Protein AF-A0A348XE68-F1 (afdb_monomer_lite)

Sequence (195 aa):
MTEADSLRGWILALLQEFDQLRRKFPIIKTMRPPNLAISAHLTRDWGSWDEDKRLLTLSRRLFKAANWDDVVAVFHHELAHQIVSEHFGIRNARPHGEAFSRACHLIEIEPETTFTPRGKSAVPKRIEKLLALGQSANSHEAELALEKAHELALRQNLTYTQGSPRSAAYGFRLVGPARQRLPRYFHAVGNIVSD

Radius of gyration: 21.52 Å; chains: 1; bounding box: 52×52×52 Å

Secondary structure (DSSP, 8-state):
--HHHHHHHHHHHHHHHHHHHHHH-GGGTTPPPPEEEEESS--S-SEEEETTTTEEEEEHHHHHHB-HHHHHHHHHHHHHHHHHHHTS--TTPPTTSHHHHHHHHHTT----S-----B--SHHHHHHHHHHHTTSS-HHHHHHHHHHHHHHHHHHHHHHHTS------------S---SS--HHHHHHHHHS--

pLDDT: mean 80.26, std 15.81, range [31.72, 97.19]

Foldseek 3Di:
DDPVVVQVVVVVVLVVLVVVLLVVFVLCVPPDDAAEEEDCPPDPDQWAADLVNSYIYGYPVCVVWADVVLNVLVSLLRVLVVCLCPVVVDPPDDRLDPSSCVSCVSSVHHSDPDRDGPTDDCLVVLLVVLCVQLPDPDPVSNVVSPVVSVVSVVVVVVVVCVVDHPPVPDDDDDDDDDDPDDPPVVVVVVVVVVD

Structure (mmCIF, N/CA/C/O backbone):
data_AF-A0A348XE68-F1
#
_entry.id   AF-A0A348XE68-F1
#
loop_
_atom_site.group_PDB
_atom_site.id
_atom_site.type_symbol
_atom_site.label_atom_id
_atom_site.label_alt_id
_atom_site.label_comp_id
_atom_site.label_asym_id
_atom_site.label_entity_id
_atom_site.label_seq_id
_atom_site.pdbx_PDB_ins_code
_atom_site.Cartn_x
_atom_site.C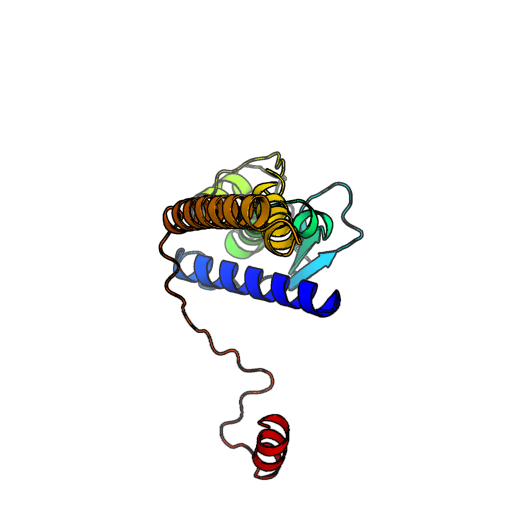artn_y
_atom_site.Cartn_z
_atom_site.occupancy
_atom_site.B_iso_or_equiv
_atom_site.auth_seq_id
_atom_site.auth_comp_id
_atom_site.auth_asym_id
_atom_site.auth_atom_id
_atom_site.pdbx_PDB_model_num
ATOM 1 N N . MET A 1 1 ? 10.440 -15.176 -15.484 1.00 54.72 1 MET A N 1
ATOM 2 C CA . MET A 1 1 ? 9.613 -14.849 -14.303 1.00 54.72 1 MET A CA 1
ATOM 3 C C . MET A 1 1 ? 8.169 -14.751 -14.760 1.00 54.72 1 MET A C 1
ATOM 5 O O . MET A 1 1 ? 7.898 -13.978 -15.672 1.00 54.72 1 MET A O 1
ATOM 9 N N . THR A 1 2 ? 7.277 -15.585 -14.229 1.00 76.06 2 THR A N 1
ATOM 10 C CA . THR A 1 2 ? 5.861 -15.593 -14.632 1.00 76.06 2 THR A CA 1
ATOM 11 C C . THR A 1 2 ? 5.101 -14.424 -13.989 1.00 76.06 2 THR A C 1
ATOM 13 O O . THR A 1 2 ? 5.585 -13.785 -13.048 1.00 76.06 2 THR A O 1
ATOM 16 N N . GLU A 1 3 ? 3.900 -14.105 -14.483 1.00 74.75 3 GLU A N 1
ATOM 17 C CA . GLU A 1 3 ? 3.063 -13.069 -13.856 1.00 74.75 3 GLU A CA 1
ATOM 18 C C . GLU A 1 3 ? 2.682 -13.451 -12.414 1.00 74.75 3 GLU A C 1
ATOM 20 O O . GLU A 1 3 ? 2.677 -12.596 -11.528 1.00 74.75 3 GLU A O 1
ATOM 25 N N . ALA A 1 4 ? 2.458 -14.743 -12.159 1.00 72.62 4 ALA A N 1
ATOM 26 C CA . ALA A 1 4 ? 2.200 -15.269 -10.823 1.00 72.62 4 ALA A CA 1
ATOM 27 C C . ALA A 1 4 ? 3.384 -15.038 -9.865 1.00 72.62 4 ALA A C 1
ATOM 29 O O . ALA A 1 4 ? 3.173 -14.641 -8.717 1.00 72.62 4 ALA A O 1
ATOM 30 N N . ASP A 1 5 ? 4.622 -15.200 -10.345 1.00 72.81 5 ASP A N 1
ATOM 31 C CA . ASP A 1 5 ? 5.827 -14.942 -9.543 1.00 72.81 5 ASP A CA 1
ATOM 32 C C . ASP A 1 5 ? 5.938 -13.463 -9.160 1.00 72.81 5 ASP A C 1
ATOM 34 O O . ASP A 1 5 ? 6.236 -13.135 -8.011 1.00 72.81 5 ASP A O 1
ATOM 38 N N . SER A 1 6 ? 5.630 -12.565 -10.102 1.00 81.75 6 SER A N 1
ATOM 39 C CA . SER A 1 6 ? 5.630 -11.116 -9.858 1.00 81.75 6 SER A CA 1
ATOM 40 C C . SER A 1 6 ? 4.601 -10.719 -8.795 1.00 81.75 6 SER A C 1
ATOM 42 O O . SER A 1 6 ? 4.930 -9.994 -7.858 1.00 81.75 6 SER A O 1
ATOM 44 N N . LEU A 1 7 ? 3.369 -11.236 -8.899 1.00 80.75 7 LEU A N 1
ATOM 45 C CA . LEU A 1 7 ? 2.303 -10.973 -7.925 1.00 80.75 7 LEU A CA 1
ATOM 46 C C . LEU A 1 7 ? 2.689 -11.459 -6.526 1.00 80.75 7 LEU A C 1
ATOM 48 O O . LEU A 1 7 ? 2.516 -10.736 -5.543 1.00 80.75 7 LEU A O 1
ATOM 52 N N . ARG A 1 8 ? 3.252 -12.668 -6.436 1.00 81.38 8 ARG A N 1
ATOM 53 C CA . ARG A 1 8 ? 3.727 -13.230 -5.171 1.00 81.38 8 ARG A CA 1
ATOM 54 C C . ARG A 1 8 ? 4.853 -12.390 -4.575 1.00 81.38 8 ARG A C 1
ATOM 56 O O . ARG A 1 8 ? 4.822 -12.116 -3.378 1.00 81.38 8 ARG A O 1
ATOM 63 N N . GLY A 1 9 ? 5.810 -11.958 -5.395 1.00 82.69 9 GLY A N 1
ATOM 64 C CA . GLY A 1 9 ? 6.899 -11.078 -4.975 1.00 82.69 9 GLY A CA 1
ATOM 65 C C . GLY A 1 9 ? 6.391 -9.759 -4.393 1.00 82.69 9 GLY A C 1
ATOM 66 O O . GLY A 1 9 ? 6.816 -9.364 -3.310 1.00 82.69 9 GLY A O 1
ATOM 67 N N . TRP A 1 10 ? 5.422 -9.118 -5.050 1.00 92.50 10 TRP A N 1
ATOM 68 C CA . TRP A 1 10 ? 4.815 -7.881 -4.555 1.00 92.50 10 TRP A CA 1
ATOM 69 C C . TRP A 1 10 ? 4.073 -8.069 -3.233 1.00 92.50 10 TRP A C 1
ATOM 71 O O . TRP A 1 10 ? 4.264 -7.274 -2.319 1.00 92.50 10 TRP A O 1
ATOM 81 N N . ILE A 1 11 ? 3.284 -9.138 -3.091 1.00 90.12 11 ILE A N 1
ATOM 82 C CA . ILE A 1 11 ? 2.603 -9.443 -1.822 1.00 90.12 11 ILE A CA 1
ATOM 83 C C . ILE A 1 11 ? 3.620 -9.647 -0.695 1.00 90.12 11 ILE A C 1
ATOM 85 O O . ILE A 1 11 ? 3.436 -9.125 0.403 1.00 90.12 11 ILE A O 1
ATOM 89 N N . LEU A 1 12 ? 4.704 -10.384 -0.950 1.00 86.56 12 LEU A N 1
ATOM 90 C CA . LEU A 1 12 ? 5.753 -10.602 0.048 1.00 86.56 12 LEU A CA 1
ATOM 91 C C . LEU A 1 12 ? 6.443 -9.296 0.447 1.00 86.56 12 LEU A C 1
ATOM 93 O O . LEU A 1 12 ? 6.681 -9.085 1.634 1.00 86.56 12 LEU A O 1
ATOM 97 N N . ALA A 1 13 ? 6.714 -8.418 -0.518 1.00 89.25 13 ALA A N 1
ATOM 98 C CA . ALA A 1 13 ? 7.295 -7.112 -0.251 1.00 89.25 13 ALA A CA 1
ATOM 99 C C . ALA A 1 13 ? 6.361 -6.247 0.615 1.00 89.25 13 ALA A C 1
ATOM 101 O O . ALA A 1 13 ? 6.810 -5.719 1.624 1.00 89.25 13 ALA A O 1
ATOM 102 N N . LEU A 1 14 ? 5.057 -6.189 0.322 1.00 93.06 14 LEU A N 1
ATOM 103 C CA . LEU A 1 14 ? 4.082 -5.465 1.157 1.00 93.06 14 LEU A CA 1
ATOM 104 C C . LEU A 1 14 ? 3.998 -6.013 2.587 1.00 93.06 14 LEU A C 1
ATOM 106 O O . LEU A 1 14 ? 3.921 -5.247 3.544 1.00 93.06 14 LEU A O 1
ATOM 110 N N . LEU A 1 15 ? 4.034 -7.339 2.754 1.00 91.25 15 LEU A N 1
ATOM 111 C CA . LEU A 1 15 ? 4.072 -7.948 4.087 1.00 91.25 15 LEU A CA 1
ATOM 112 C C . LEU A 1 15 ? 5.347 -7.565 4.846 1.00 91.25 15 LEU A C 1
ATOM 114 O O . LEU A 1 15 ? 5.294 -7.324 6.049 1.00 91.25 15 LEU A O 1
ATOM 118 N N . GLN A 1 16 ? 6.480 -7.474 4.148 1.00 88.19 16 GLN A N 1
ATOM 119 C CA . GLN A 1 16 ? 7.722 -6.999 4.743 1.00 88.19 16 GLN A CA 1
ATOM 120 C C . GLN A 1 16 ? 7.619 -5.525 5.161 1.00 88.19 16 GLN A C 1
ATOM 122 O O . GLN A 1 16 ? 8.089 -5.190 6.247 1.00 88.19 16 GLN A O 1
ATOM 127 N N . GLU A 1 17 ? 7.002 -4.663 4.346 1.00 92.19 17 GLU A N 1
ATOM 128 C CA . GLU A 1 17 ? 6.742 -3.258 4.704 1.00 92.19 17 GLU A CA 1
ATOM 129 C C . GLU A 1 17 ? 5.829 -3.157 5.937 1.00 92.19 17 GLU A C 1
ATOM 131 O O . GLU A 1 17 ? 6.126 -2.425 6.881 1.00 92.19 17 GLU A O 1
ATOM 136 N N . PHE A 1 18 ? 4.778 -3.977 6.011 1.00 93.19 18 PHE A N 1
ATOM 137 C CA . PHE A 1 18 ? 3.910 -4.051 7.188 1.00 93.19 18 PHE A CA 1
ATOM 138 C C . PHE A 1 18 ? 4.667 -4.457 8.462 1.00 93.19 18 PHE A C 1
ATOM 140 O O . PHE A 1 18 ? 4.503 -3.845 9.519 1.00 93.19 18 PHE A O 1
ATOM 147 N N . ASP A 1 19 ? 5.533 -5.468 8.379 1.00 90.81 19 ASP A N 1
ATOM 148 C CA . ASP A 1 19 ? 6.350 -5.894 9.519 1.00 90.81 19 ASP A CA 1
ATOM 149 C C . ASP A 1 19 ? 7.413 -4.855 9.910 1.00 90.81 19 ASP A C 1
ATOM 151 O O . ASP A 1 19 ? 7.830 -4.795 11.071 1.00 90.81 19 ASP A O 1
ATOM 155 N N . GLN A 1 20 ? 7.879 -4.023 8.975 1.00 89.50 20 GLN A N 1
ATOM 156 C CA . GLN A 1 20 ? 8.722 -2.869 9.296 1.00 89.50 20 GLN A CA 1
ATOM 157 C C . GLN A 1 20 ? 7.926 -1.796 10.044 1.00 89.50 20 GLN A C 1
ATOM 159 O O . GLN A 1 20 ? 8.358 -1.377 11.119 1.00 89.50 20 GLN A O 1
ATOM 164 N N . LEU A 1 21 ? 6.736 -1.433 9.555 1.00 90.31 21 LEU A N 1
ATOM 165 C CA . LEU A 1 21 ? 5.835 -0.502 10.237 1.00 90.31 21 LEU A CA 1
ATOM 166 C C . LEU A 1 21 ? 5.504 -0.959 11.660 1.00 90.31 21 LEU A C 1
ATOM 168 O O . LEU A 1 21 ? 5.635 -0.180 12.598 1.00 90.31 21 LEU A O 1
ATOM 172 N N . ARG A 1 22 ? 5.151 -2.234 11.857 1.00 91.94 22 ARG A N 1
ATOM 173 C CA . ARG A 1 22 ? 4.850 -2.789 13.190 1.00 91.94 22 ARG A CA 1
ATOM 174 C C . ARG A 1 22 ? 6.022 -2.740 14.161 1.00 91.94 22 ARG A C 1
ATOM 176 O O . ARG A 1 22 ? 5.810 -2.639 15.368 1.00 91.94 22 ARG A O 1
ATOM 183 N N . ARG A 1 23 ? 7.251 -2.860 13.655 1.00 89.69 23 ARG A N 1
ATOM 184 C CA . ARG A 1 23 ? 8.467 -2.718 14.468 1.00 89.69 23 ARG A CA 1
ATOM 185 C C . ARG A 1 23 ? 8.744 -1.259 14.806 1.00 89.69 23 ARG A C 1
ATOM 187 O O . ARG A 1 23 ? 9.144 -0.987 15.933 1.00 89.69 23 ARG A O 1
ATOM 194 N N . LYS A 1 24 ? 8.512 -0.351 13.855 1.00 90.75 24 LYS A N 1
ATOM 195 C CA . LYS A 1 24 ? 8.703 1.092 14.032 1.00 90.75 24 LYS A CA 1
ATOM 196 C C . LYS A 1 24 ? 7.664 1.702 14.976 1.00 90.75 24 LYS A C 1
ATOM 198 O O . LYS A 1 24 ? 8.021 2.527 15.808 1.00 90.75 24 LYS A O 1
ATOM 203 N N . PHE A 1 25 ? 6.407 1.270 14.883 1.00 90.88 25 PHE A N 1
ATOM 204 C CA . PHE A 1 25 ? 5.272 1.871 15.580 1.00 90.88 25 PHE A CA 1
ATOM 205 C C . PHE A 1 25 ? 4.632 0.886 16.571 1.00 90.88 25 PHE A C 1
ATOM 207 O O . PHE A 1 25 ? 3.797 0.061 16.185 1.00 90.88 25 PHE A O 1
ATOM 214 N N . PRO A 1 26 ? 4.965 0.977 17.876 1.00 86.06 26 PRO A N 1
ATOM 215 C CA . PRO A 1 26 ? 4.448 0.067 18.900 1.00 86.06 26 PRO A CA 1
ATOM 216 C C . PRO A 1 26 ? 2.919 0.023 18.993 1.00 86.06 26 PRO A C 1
ATOM 218 O O . PRO A 1 26 ? 2.362 -1.004 19.377 1.00 86.06 26 PRO A O 1
ATOM 221 N N . ILE A 1 27 ? 2.239 1.109 18.616 1.00 83.56 27 ILE A N 1
ATOM 222 C CA . ILE A 1 27 ? 0.780 1.236 18.699 1.00 83.56 27 ILE A CA 1
ATOM 223 C C . ILE A 1 27 ? 0.028 0.253 17.788 1.00 83.56 27 ILE A C 1
ATOM 225 O O . ILE A 1 27 ? -1.044 -0.222 18.151 1.00 83.56 27 ILE A O 1
ATOM 229 N N . ILE A 1 28 ? 0.630 -0.141 16.661 1.00 88.12 28 ILE A N 1
ATOM 230 C CA . ILE A 1 28 ? 0.085 -1.156 15.743 1.00 88.12 28 ILE A CA 1
ATOM 231 C C . ILE A 1 28 ? 0.774 -2.521 15.889 1.00 88.12 28 ILE A C 1
ATOM 233 O O . ILE A 1 28 ? 0.535 -3.433 15.099 1.00 88.12 28 ILE A O 1
ATOM 237 N N . LYS A 1 29 ? 1.617 -2.716 16.911 1.00 88.31 29 LYS A N 1
ATOM 238 C CA . LYS A 1 29 ? 2.400 -3.951 17.100 1.00 88.31 29 LYS A CA 1
ATOM 239 C C . LYS A 1 29 ? 1.525 -5.205 17.200 1.00 88.31 29 LYS A C 1
ATOM 241 O O . LYS A 1 29 ? 1.906 -6.263 16.690 1.00 88.31 29 LYS A O 1
ATOM 246 N N . THR A 1 30 ? 0.367 -5.092 17.848 1.00 86.75 30 THR A N 1
ATOM 247 C CA . THR A 1 30 ? -0.606 -6.181 18.037 1.00 86.75 30 THR A CA 1
ATOM 248 C C . THR A 1 30 ? -1.583 -6.325 16.871 1.00 86.75 30 THR A C 1
ATOM 250 O O . THR A 1 30 ? -2.303 -7.322 16.808 1.00 86.75 30 THR A O 1
ATOM 253 N N . MET A 1 31 ? -1.595 -5.372 15.933 1.00 90.81 31 MET A N 1
ATOM 254 C CA . MET A 1 31 ? -2.455 -5.426 14.758 1.00 90.81 31 MET A CA 1
ATOM 255 C C . MET A 1 31 ? -2.034 -6.593 13.865 1.00 90.81 31 MET A C 1
ATOM 257 O O . MET A 1 31 ? -0.847 -6.829 13.613 1.00 90.81 31 MET A O 1
ATOM 261 N N . ARG A 1 32 ? -3.022 -7.355 13.397 1.00 90.75 32 ARG A N 1
ATOM 262 C CA . ARG A 1 32 ? -2.784 -8.474 12.485 1.00 90.75 32 ARG A CA 1
ATOM 263 C C . ARG A 1 32 ? -2.535 -7.933 11.076 1.00 90.75 32 ARG A C 1
ATOM 265 O O . ARG A 1 32 ? -3.145 -6.930 10.710 1.00 90.75 32 ARG A O 1
ATOM 272 N N . PRO A 1 33 ? -1.717 -8.609 10.253 1.00 90.38 33 PRO A N 1
ATOM 273 C CA . PRO A 1 33 ? -1.612 -8.244 8.848 1.00 90.38 33 PRO A CA 1
ATOM 274 C C . PRO A 1 33 ? -2.992 -8.294 8.170 1.00 90.38 33 PRO A C 1
ATOM 276 O O . PRO A 1 33 ? -3.830 -9.138 8.539 1.00 90.38 33 PRO A O 1
ATOM 279 N N . PRO A 1 34 ? -3.256 -7.391 7.213 1.00 92.00 34 PRO A N 1
ATOM 280 C CA . PRO A 1 34 ? -4.437 -7.486 6.370 1.00 92.00 34 PRO A CA 1
ATOM 281 C C . PRO A 1 34 ? -4.327 -8.698 5.438 1.00 92.00 34 PRO A C 1
ATOM 283 O O . PRO A 1 34 ? -3.227 -9.149 5.101 1.00 92.00 34 PRO A O 1
ATOM 286 N N . ASN A 1 35 ? -5.468 -9.209 4.975 1.00 94.50 35 ASN A N 1
ATOM 287 C CA . ASN A 1 35 ? -5.470 -10.056 3.788 1.00 94.50 35 ASN A CA 1
ATOM 288 C C . ASN A 1 35 ? -5.105 -9.171 2.594 1.00 94.50 35 ASN A C 1
ATOM 290 O O . ASN A 1 35 ? -5.661 -8.086 2.452 1.00 94.50 35 ASN A O 1
ATOM 294 N N . LEU A 1 36 ? -4.173 -9.612 1.750 1.00 94.56 36 LEU A N 1
ATOM 295 C CA . LEU A 1 36 ? -3.688 -8.821 0.620 1.00 94.56 36 LEU A CA 1
ATOM 296 C C . LEU A 1 36 ? -4.157 -9.409 -0.703 1.00 94.56 36 LEU A C 1
ATOM 298 O O . LEU A 1 36 ? -4.004 -10.606 -0.947 1.00 94.56 36 LEU A O 1
ATOM 302 N N . ALA A 1 37 ? -4.652 -8.542 -1.580 1.00 93.94 37 ALA A N 1
ATOM 303 C CA . ALA A 1 37 ? -4.932 -8.872 -2.967 1.00 93.94 37 ALA A CA 1
ATOM 304 C C . ALA A 1 37 ? -4.344 -7.823 -3.910 1.00 93.94 37 ALA A C 1
ATOM 306 O O . ALA A 1 37 ? -4.306 -6.629 -3.618 1.00 93.94 37 ALA A O 1
ATOM 307 N N . ILE A 1 38 ? -3.919 -8.280 -5.084 1.00 94.38 38 ILE A N 1
ATOM 308 C CA . ILE A 1 38 ? -3.544 -7.406 -6.193 1.00 94.38 38 ILE A CA 1
ATOM 309 C C . ILE A 1 38 ? -4.535 -7.672 -7.317 1.00 94.38 38 ILE A C 1
ATOM 311 O O . ILE A 1 38 ? -4.573 -8.772 -7.867 1.00 94.38 38 ILE A O 1
ATOM 315 N N . SER A 1 39 ? -5.360 -6.679 -7.642 1.00 91.88 39 SER A N 1
ATOM 316 C CA . SER A 1 39 ? -6.493 -6.857 -8.552 1.00 91.88 39 SER A CA 1
ATOM 317 C C . SER A 1 39 ? -6.283 -6.148 -9.883 1.00 91.88 39 SER A C 1
ATOM 319 O O . SER A 1 39 ? -5.891 -4.983 -9.945 1.00 91.88 39 SER A O 1
ATOM 321 N N . ALA A 1 40 ? -6.596 -6.846 -10.973 1.00 90.38 40 ALA A N 1
ATOM 322 C CA . ALA A 1 40 ? -6.710 -6.250 -12.301 1.00 90.38 40 ALA A CA 1
ATOM 323 C C . ALA A 1 40 ? -7.985 -5.408 -12.475 1.00 90.38 40 ALA A C 1
ATOM 325 O O . ALA A 1 40 ? -8.039 -4.585 -13.384 1.00 90.38 40 ALA A O 1
ATOM 326 N N . HIS A 1 41 ? -8.997 -5.633 -11.634 1.00 90.56 41 HIS A N 1
ATOM 327 C CA . HIS A 1 41 ? -10.331 -5.047 -11.773 1.00 90.56 41 HIS A CA 1
ATOM 328 C C . HIS A 1 41 ? -10.468 -3.688 -11.077 1.00 90.56 41 HIS A C 1
ATOM 330 O O . HIS A 1 41 ? -11.422 -2.960 -11.342 1.00 90.56 41 HIS A O 1
ATOM 336 N N . LEU A 1 42 ? -9.506 -3.318 -10.224 1.00 89.38 42 LEU A N 1
ATOM 337 C CA . LEU A 1 42 ? -9.465 -2.006 -9.583 1.00 89.38 42 LEU A CA 1
ATOM 338 C C . LEU A 1 42 ? -8.919 -0.965 -10.575 1.00 89.38 42 LEU A C 1
ATOM 340 O O . LEU A 1 42 ? -7.704 -0.802 -10.730 1.00 89.38 42 LEU A O 1
ATOM 344 N N . THR A 1 43 ? -9.827 -0.329 -11.317 1.00 85.19 43 THR A N 1
ATOM 345 C CA . THR A 1 43 ? -9.503 0.546 -12.458 1.00 85.19 43 THR A CA 1
ATOM 346 C C . THR A 1 43 ? -9.526 2.035 -12.128 1.00 85.19 43 THR A C 1
ATOM 348 O O . THR A 1 43 ? -8.748 2.784 -12.717 1.00 85.19 43 THR A O 1
ATOM 351 N N . ARG A 1 44 ? -10.386 2.464 -11.196 1.00 86.19 44 ARG A N 1
ATOM 352 C CA . ARG A 1 44 ? -10.532 3.876 -10.797 1.00 86.19 44 ARG A CA 1
ATOM 353 C C . ARG A 1 44 ? -9.588 4.226 -9.652 1.00 86.19 44 ARG A C 1
ATOM 355 O O . ARG A 1 44 ? -8.811 5.169 -9.771 1.00 86.19 44 ARG A O 1
ATOM 362 N N . ASP A 1 45 ? -9.575 3.386 -8.626 1.00 90.44 45 ASP A N 1
ATOM 363 C CA . ASP A 1 45 ? -8.777 3.597 -7.420 1.00 90.44 45 ASP A CA 1
ATOM 364 C C . ASP A 1 45 ? -7.417 2.894 -7.507 1.00 90.44 45 ASP A C 1
ATOM 366 O O . ASP A 1 45 ? -7.154 2.072 -8.400 1.00 90.44 45 ASP A O 1
ATOM 370 N N . TRP A 1 46 ? -6.498 3.280 -6.626 1.00 93.19 46 TRP A N 1
ATOM 371 C CA . TRP A 1 46 ? -5.180 2.649 -6.507 1.00 93.19 46 TRP A CA 1
ATOM 372 C C . TRP A 1 46 ? -5.159 1.563 -5.434 1.00 93.19 46 TRP A C 1
ATOM 374 O O . TRP A 1 46 ? -4.429 0.580 -5.591 1.00 93.19 46 TRP A O 1
ATOM 384 N N . GLY A 1 47 ? -5.995 1.714 -4.409 1.00 94.31 47 GLY A N 1
ATOM 385 C CA . GLY A 1 47 ? -6.176 0.788 -3.306 1.00 94.31 47 GLY A CA 1
ATOM 386 C C . GLY A 1 47 ? -7.617 0.796 -2.795 1.00 94.31 47 GLY A C 1
ATOM 387 O O . GLY A 1 47 ? -8.424 1.624 -3.216 1.00 94.31 47 GLY A O 1
ATOM 388 N N . SER A 1 48 ? -7.945 -0.185 -1.958 1.00 94.50 48 SER A N 1
ATOM 389 C CA . SER A 1 48 ? -9.183 -0.216 -1.182 1.00 94.50 48 SER A CA 1
ATOM 390 C C . SER A 1 48 ? -9.039 -1.117 0.045 1.00 94.50 48 SER A C 1
ATOM 392 O O . SER A 1 48 ? -8.545 -2.246 -0.078 1.00 94.50 48 SER A O 1
ATOM 394 N N . TRP A 1 49 ? -9.577 -0.679 1.179 1.00 95.38 49 TRP A N 1
ATOM 395 C CA . TRP A 1 49 ? -9.776 -1.484 2.383 1.00 95.38 49 TRP A CA 1
ATOM 396 C C . TRP A 1 49 ? -11.242 -1.922 2.542 1.00 95.38 49 TRP A C 1
ATOM 398 O O . TRP A 1 49 ? -12.148 -1.092 2.554 1.00 95.38 49 TRP A O 1
ATOM 408 N N . ASP A 1 50 ? -11.468 -3.229 2.697 1.00 93.12 50 ASP A N 1
ATOM 409 C CA . ASP A 1 50 ? -12.759 -3.836 3.050 1.00 93.12 50 ASP A CA 1
ATOM 410 C C . ASP A 1 50 ? -12.671 -4.383 4.485 1.00 93.12 50 ASP A C 1
ATOM 412 O O . ASP A 1 50 ? -11.989 -5.384 4.735 1.00 93.12 50 ASP A O 1
ATOM 416 N N . GLU A 1 51 ? -13.332 -3.706 5.432 1.00 92.69 51 GLU A N 1
ATOM 417 C CA . GLU A 1 51 ? -13.275 -4.043 6.861 1.00 92.69 51 GLU A CA 1
ATOM 418 C C . GLU A 1 51 ? -13.931 -5.394 7.191 1.00 92.69 51 GLU A C 1
ATOM 420 O O . GLU A 1 51 ? -13.426 -6.122 8.048 1.00 92.69 51 GLU A O 1
ATOM 425 N N . ASP A 1 52 ? -14.996 -5.778 6.479 1.00 91.19 52 ASP A N 1
ATOM 426 C CA . ASP A 1 52 ? -15.722 -7.031 6.719 1.00 91.19 52 ASP A CA 1
ATOM 427 C C . ASP A 1 52 ? -14.883 -8.244 6.307 1.00 91.19 52 ASP A C 1
ATOM 429 O O . ASP A 1 52 ? -14.831 -9.259 7.007 1.00 91.19 52 ASP A O 1
ATOM 433 N N . LYS A 1 53 ? -14.174 -8.136 5.178 1.00 91.19 53 LYS A N 1
ATOM 434 C CA . LYS A 1 53 ? -13.282 -9.197 4.677 1.00 91.19 53 LYS A CA 1
ATOM 435 C C . LYS A 1 53 ? -11.858 -9.094 5.224 1.00 91.19 53 LYS A C 1
ATOM 437 O O . LYS A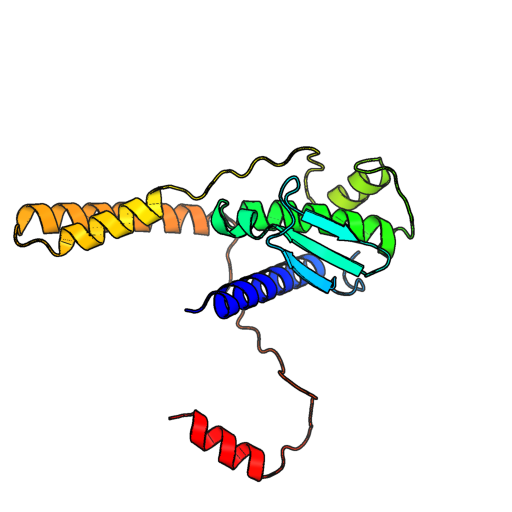 1 53 ? -11.035 -9.982 4.967 1.00 91.19 53 LYS A O 1
ATOM 442 N N . ARG A 1 54 ? -11.545 -8.010 5.942 1.00 94.19 54 ARG A N 1
ATOM 443 C CA . ARG A 1 54 ? -10.180 -7.597 6.305 1.00 94.19 54 ARG A CA 1
ATOM 444 C C . ARG A 1 54 ? -9.239 -7.636 5.100 1.00 94.19 54 ARG A C 1
ATOM 446 O O . ARG A 1 54 ? -8.132 -8.175 5.191 1.00 94.19 54 ARG A O 1
ATOM 453 N N . LEU A 1 55 ? -9.724 -7.164 3.953 1.00 95.38 55 LEU A N 1
ATOM 454 C CA . LEU A 1 55 ? -9.056 -7.293 2.663 1.00 95.38 55 LEU A CA 1
ATOM 455 C C . LEU A 1 55 ? -8.560 -5.932 2.186 1.00 95.38 55 LEU A C 1
ATOM 457 O O . LEU A 1 55 ? -9.348 -5.053 1.851 1.00 95.38 55 LEU A O 1
ATOM 461 N N . LEU A 1 56 ? -7.241 -5.803 2.094 1.00 97.19 56 LEU A N 1
ATOM 462 C CA . LEU A 1 56 ? -6.560 -4.691 1.454 1.00 97.19 56 LEU A CA 1
ATOM 463 C C . LEU A 1 56 ? -6.239 -5.095 0.015 1.00 97.19 56 LEU A C 1
ATOM 465 O O . LEU A 1 56 ? -5.452 -6.012 -0.239 1.00 97.19 56 LEU A O 1
ATOM 469 N N . THR A 1 57 ? -6.867 -4.414 -0.936 1.00 96.81 57 THR A N 1
ATOM 470 C CA . THR A 1 57 ? -6.655 -4.649 -2.365 1.00 96.81 57 THR A CA 1
ATOM 471 C C . THR A 1 57 ? -5.885 -3.489 -2.965 1.00 96.81 57 THR A C 1
ATOM 473 O O . THR A 1 57 ? -6.299 -2.349 -2.818 1.00 96.81 57 THR A O 1
ATOM 476 N N . LEU A 1 58 ? -4.802 -3.769 -3.688 1.00 96.38 58 LEU A N 1
ATOM 477 C CA . LEU A 1 58 ? -4.096 -2.777 -4.501 1.00 96.38 58 LEU A CA 1
ATOM 478 C C . LEU A 1 58 ? -4.303 -3.058 -5.989 1.00 96.38 58 LEU A C 1
ATOM 480 O O . LEU A 1 58 ? -4.393 -4.208 -6.430 1.00 96.38 58 LEU A O 1
ATOM 484 N N . SER A 1 59 ? -4.364 -2.003 -6.797 1.00 95.44 59 SER A N 1
ATOM 485 C CA . SER A 1 59 ? -4.520 -2.147 -8.242 1.00 95.44 59 SER A CA 1
ATOM 486 C C . SER A 1 59 ? -3.244 -2.703 -8.868 1.00 95.44 59 SER A C 1
ATOM 488 O O . SER A 1 59 ? -2.155 -2.161 -8.690 1.00 95.44 59 SER A O 1
ATOM 490 N N . ARG A 1 60 ? -3.363 -3.727 -9.719 1.00 93.50 60 ARG A N 1
ATOM 491 C CA . ARG A 1 60 ? -2.238 -4.258 -10.511 1.00 93.50 60 ARG A CA 1
ATOM 492 C C . ARG A 1 60 ? -1.589 -3.177 -11.383 1.00 93.50 60 ARG A C 1
ATOM 494 O O . ARG A 1 60 ? -0.399 -3.261 -11.685 1.00 93.50 60 ARG A O 1
ATOM 501 N N . ARG A 1 61 ? -2.353 -2.153 -11.786 1.00 92.50 61 ARG A N 1
ATOM 502 C CA . ARG A 1 61 ? -1.850 -1.033 -12.594 1.00 92.50 61 ARG A CA 1
ATOM 503 C C . ARG A 1 61 ? -0.845 -0.174 -11.813 1.00 92.50 61 ARG A C 1
ATOM 505 O O . ARG A 1 61 ? 0.081 0.348 -12.425 1.00 92.50 61 ARG A O 1
ATOM 512 N N . LEU A 1 62 ? -0.970 -0.116 -10.482 1.00 92.19 62 LEU A N 1
ATOM 513 C CA . LEU A 1 62 ? -0.055 0.601 -9.592 1.00 92.19 62 LEU A CA 1
ATOM 514 C C . LEU A 1 62 ? 1.362 0.035 -9.711 1.00 92.19 62 LEU A C 1
ATOM 516 O O . LEU A 1 62 ? 2.279 0.742 -10.104 1.00 92.19 62 LEU A O 1
ATOM 520 N N . PHE A 1 63 ? 1.521 -1.275 -9.520 1.00 89.88 63 PHE A N 1
ATOM 521 C CA . PHE A 1 63 ? 2.821 -1.955 -9.608 1.00 89.88 63 PHE A CA 1
ATOM 522 C C . PHE A 1 63 ? 3.446 -1.906 -11.008 1.00 89.88 63 PHE A C 1
ATOM 524 O O . PHE A 1 63 ? 4.670 -1.972 -11.174 1.00 89.88 63 PHE A O 1
ATOM 531 N N . LYS A 1 64 ? 2.613 -1.808 -12.050 1.00 88.50 64 LYS A N 1
ATOM 532 C CA . LYS A 1 64 ? 3.088 -1.698 -13.433 1.00 88.50 64 LYS A CA 1
ATOM 533 C C . LYS A 1 64 ? 3.572 -0.280 -13.752 1.00 88.50 64 LYS A C 1
ATOM 535 O O . LYS A 1 64 ? 4.629 -0.159 -14.374 1.00 88.50 64 LYS A O 1
ATOM 540 N N . ALA A 1 65 ? 2.856 0.751 -13.301 1.00 83.19 65 ALA A N 1
ATOM 541 C CA . ALA A 1 65 ? 3.086 2.145 -13.689 1.00 83.19 65 ALA A CA 1
ATOM 542 C C . ALA A 1 65 ? 3.944 2.959 -12.703 1.00 83.19 65 ALA A C 1
ATOM 544 O O . ALA A 1 65 ? 4.681 3.843 -13.138 1.00 83.19 65 ALA A O 1
ATOM 545 N N . ALA A 1 66 ? 3.870 2.667 -11.407 1.00 85.56 66 ALA A N 1
ATOM 546 C CA . ALA A 1 66 ? 4.476 3.459 -10.341 1.00 85.56 66 ALA A CA 1
ATOM 547 C C . ALA A 1 66 ? 5.820 2.891 -9.863 1.00 85.56 66 ALA A C 1
ATOM 549 O O . ALA A 1 66 ? 6.151 1.728 -10.123 1.00 85.56 66 ALA A O 1
ATOM 550 N N . ASN A 1 67 ? 6.607 3.724 -9.182 1.00 85.75 67 ASN A N 1
ATOM 551 C CA . ASN A 1 67 ? 7.781 3.262 -8.441 1.00 85.75 67 ASN A CA 1
ATOM 552 C C . ASN A 1 67 ? 7.356 2.539 -7.137 1.00 85.75 67 ASN A C 1
ATOM 554 O O . ASN A 1 67 ? 6.167 2.444 -6.837 1.00 85.75 67 ASN A O 1
ATOM 558 N N . TRP A 1 68 ? 8.306 1.968 -6.387 1.00 86.88 68 TRP A N 1
ATOM 559 C CA . TRP A 1 68 ? 7.965 1.236 -5.159 1.00 86.88 68 TRP A CA 1
ATOM 560 C C . TRP A 1 68 ? 7.472 2.156 -4.037 1.00 86.88 68 TRP A C 1
ATOM 562 O O . TRP A 1 68 ? 6.504 1.812 -3.372 1.00 86.88 68 TRP A O 1
ATOM 572 N N . ASP A 1 69 ? 8.060 3.337 -3.865 1.00 85.88 69 ASP A N 1
ATOM 573 C CA . ASP A 1 69 ? 7.666 4.278 -2.805 1.00 85.88 69 ASP A CA 1
ATOM 574 C C . ASP A 1 69 ? 6.212 4.734 -2.967 1.00 85.88 69 ASP A C 1
ATOM 576 O O . ASP A 1 69 ? 5.467 4.867 -2.004 1.00 85.88 69 ASP A O 1
ATOM 580 N N . ASP A 1 70 ? 5.784 4.899 -4.211 1.00 88.25 70 ASP A N 1
ATOM 581 C CA . ASP A 1 70 ? 4.406 5.170 -4.596 1.00 88.25 70 ASP A CA 1
ATOM 582 C C . ASP A 1 70 ? 3.454 4.011 -4.258 1.00 88.25 70 ASP A C 1
ATOM 584 O O . ASP A 1 70 ? 2.333 4.229 -3.801 1.00 88.25 70 ASP A O 1
ATOM 588 N N . VAL A 1 71 ? 3.894 2.765 -4.463 1.00 91.44 71 VAL A N 1
ATOM 589 C CA . VAL A 1 71 ? 3.137 1.576 -4.042 1.00 91.44 71 VAL A CA 1
ATOM 590 C C . VAL A 1 71 ? 2.987 1.561 -2.522 1.00 91.44 71 VAL A C 1
ATOM 592 O O . VAL A 1 71 ? 1.893 1.314 -2.016 1.00 91.44 71 VAL A O 1
ATOM 595 N N . VAL A 1 72 ? 4.076 1.842 -1.804 1.00 91.75 72 VAL A N 1
ATOM 596 C CA . VAL A 1 72 ? 4.113 1.896 -0.340 1.00 91.75 72 VAL A CA 1
ATOM 597 C C . VAL A 1 72 ? 3.224 3.019 0.194 1.00 91.75 72 VAL A C 1
ATOM 599 O O . VAL A 1 72 ? 2.498 2.799 1.156 1.00 91.75 72 VAL A O 1
ATOM 602 N N . ALA A 1 73 ? 3.194 4.182 -0.459 1.00 91.00 73 ALA A N 1
ATOM 603 C CA . ALA A 1 73 ? 2.320 5.290 -0.082 1.00 91.00 73 ALA A CA 1
ATOM 604 C C . ALA A 1 73 ? 0.834 4.898 -0.137 1.00 91.00 73 ALA A C 1
ATOM 606 O O . ALA A 1 73 ? 0.110 5.078 0.843 1.00 91.00 73 ALA A O 1
ATOM 607 N N . VAL A 1 74 ? 0.383 4.285 -1.240 1.00 93.69 74 VAL A N 1
ATOM 608 C CA . VAL A 1 74 ? -1.002 3.789 -1.351 1.00 93.69 74 VAL A CA 1
ATOM 609 C C . VAL A 1 74 ? -1.257 2.665 -0.346 1.00 93.69 74 VAL A C 1
ATOM 611 O O . VAL A 1 74 ? -2.305 2.623 0.287 1.00 93.69 74 VAL A O 1
ATOM 614 N N . PHE A 1 75 ? -0.297 1.764 -0.145 1.00 95.62 75 PHE A N 1
ATOM 615 C CA . PHE A 1 75 ? -0.424 0.709 0.856 1.00 95.62 75 PHE A CA 1
ATOM 616 C C . PHE A 1 75 ? -0.618 1.270 2.273 1.00 95.62 75 PHE A C 1
ATOM 618 O O . PHE A 1 75 ? -1.501 0.815 2.996 1.00 95.62 75 PHE A O 1
ATOM 625 N N . HIS A 1 76 ? 0.165 2.277 2.661 1.00 94.31 76 HIS A N 1
ATOM 626 C CA . HIS A 1 76 ? 0.043 2.944 3.955 1.00 94.31 76 HIS A CA 1
ATOM 627 C C . HIS A 1 76 ? -1.285 3.693 4.102 1.00 94.31 76 HIS A C 1
ATOM 629 O O . HIS A 1 76 ? -1.875 3.666 5.181 1.00 94.31 76 HIS A O 1
ATOM 635 N N . HIS A 1 77 ? -1.785 4.300 3.024 1.00 94.56 77 HIS A N 1
ATOM 636 C CA . HIS A 1 77 ? -3.116 4.904 2.989 1.00 94.56 77 HIS A CA 1
ATOM 637 C C . HIS A 1 77 ? -4.205 3.876 3.332 1.00 94.56 77 HIS A C 1
ATOM 639 O O . HIS A 1 77 ? -5.013 4.092 4.235 1.00 94.56 77 HIS A O 1
ATOM 645 N N . GLU A 1 78 ? -4.189 2.710 2.683 1.00 95.62 78 GLU A N 1
ATOM 646 C CA . GLU A 1 78 ? -5.160 1.652 2.981 1.00 95.62 78 GLU A CA 1
ATOM 647 C C . GLU A 1 78 ? -4.959 1.037 4.377 1.00 95.62 78 GLU A C 1
ATOM 649 O O . GLU A 1 78 ? -5.924 0.678 5.054 1.00 95.62 78 GLU A O 1
ATOM 654 N N . LEU A 1 79 ? -3.718 0.958 4.866 1.00 95.31 79 LEU A N 1
ATOM 655 C CA . LEU A 1 79 ? -3.450 0.566 6.251 1.00 95.31 79 LEU A CA 1
ATOM 656 C C . LEU A 1 79 ? -4.010 1.571 7.261 1.00 95.31 79 LEU A C 1
ATOM 658 O O . LEU A 1 79 ? -4.460 1.153 8.325 1.00 95.31 79 LEU A O 1
ATOM 662 N N . ALA A 1 80 ? -4.027 2.870 6.959 1.00 95.06 80 ALA A N 1
ATOM 663 C CA . ALA A 1 80 ? -4.664 3.852 7.832 1.00 95.06 80 ALA A CA 1
ATOM 664 C C . ALA A 1 80 ? -6.172 3.576 7.966 1.00 95.06 80 ALA A C 1
ATOM 666 O O . ALA A 1 80 ? -6.709 3.652 9.072 1.00 95.06 80 ALA A O 1
ATOM 667 N N . HIS A 1 81 ? -6.843 3.138 6.895 1.00 95.38 81 HIS A N 1
ATOM 668 C CA . HIS A 1 81 ? -8.222 2.644 6.984 1.00 95.38 81 HIS A CA 1
ATOM 669 C C . HIS A 1 81 ? -8.344 1.388 7.862 1.00 95.38 81 HIS A C 1
ATOM 671 O O . HIS A 1 81 ? -9.257 1.313 8.693 1.00 95.38 81 HIS A O 1
ATOM 677 N N . GLN A 1 82 ? -7.397 0.447 7.770 1.00 95.19 82 GLN A N 1
ATOM 678 C CA . GLN A 1 82 ? -7.346 -0.692 8.692 1.00 95.19 82 GLN A CA 1
ATOM 679 C C . GLN A 1 82 ? -7.206 -0.227 10.150 1.00 95.19 82 GLN A C 1
ATOM 681 O O . GLN A 1 82 ? -7.965 -0.692 10.996 1.00 95.19 82 GLN A O 1
ATOM 686 N N . ILE A 1 83 ? -6.306 0.715 10.450 1.00 95.50 83 ILE A N 1
ATOM 687 C CA . ILE A 1 83 ? -6.102 1.260 11.804 1.00 95.50 83 ILE A CA 1
ATOM 688 C C . ILE A 1 83 ? -7.396 1.883 12.338 1.00 95.50 83 ILE A C 1
ATOM 690 O O . ILE A 1 83 ? -7.768 1.629 13.483 1.00 95.50 83 ILE A O 1
ATOM 694 N N . VAL A 1 84 ? -8.126 2.648 11.524 1.00 95.75 84 VAL A N 1
ATOM 695 C CA . VAL A 1 84 ? -9.420 3.215 11.940 1.00 95.75 84 VAL A CA 1
ATOM 696 C C . VAL A 1 84 ? -10.408 2.113 12.336 1.00 95.75 84 VAL A C 1
ATOM 698 O O . VAL A 1 84 ? -11.000 2.179 13.415 1.00 95.75 84 VAL A O 1
ATOM 701 N N . SER A 1 85 ? -10.546 1.079 11.504 1.00 94.62 85 SER A N 1
ATOM 702 C CA . SER A 1 85 ? -11.505 -0.003 11.759 1.00 94.62 85 SER A CA 1
ATOM 703 C C . SER A 1 85 ? -11.090 -0.936 12.908 1.00 94.62 85 SER A C 1
ATOM 705 O O . SER A 1 85 ? -11.924 -1.297 13.734 1.00 94.62 85 SER A O 1
ATOM 707 N N . GLU A 1 86 ? -9.810 -1.309 13.007 1.00 92.44 86 GLU A N 1
ATOM 708 C CA . GLU A 1 86 ? -9.329 -2.331 13.947 1.00 92.44 86 GLU A CA 1
ATOM 709 C C . GLU A 1 86 ? -8.764 -1.742 15.243 1.00 92.44 86 GLU A C 1
ATOM 711 O O . GLU A 1 86 ? -9.008 -2.287 16.317 1.00 92.44 86 GLU A O 1
ATOM 716 N N . HIS A 1 87 ? -7.990 -0.657 15.160 1.00 91.81 87 HIS A N 1
ATOM 717 C CA . HIS A 1 87 ? -7.328 -0.073 16.327 1.00 91.81 87 HIS A CA 1
ATOM 718 C C . HIS A 1 87 ? -8.213 0.957 17.032 1.00 91.81 87 HIS A C 1
ATOM 720 O O . HIS A 1 87 ? -8.313 0.935 18.256 1.00 91.81 87 HIS A O 1
ATOM 726 N N . PHE A 1 88 ? -8.893 1.833 16.284 1.00 92.88 88 PHE A N 1
ATOM 727 C CA . PHE A 1 88 ? -9.867 2.755 16.881 1.00 92.88 88 PHE A CA 1
ATOM 728 C C . PHE A 1 88 ? -11.247 2.120 17.083 1.00 92.88 88 PHE A C 1
ATOM 730 O O . PHE A 1 88 ? -12.059 2.677 17.818 1.00 92.88 88 PHE A O 1
ATOM 737 N N . GLY A 1 89 ? -11.518 0.972 16.453 1.00 92.50 89 GLY A N 1
ATOM 738 C CA . GLY A 1 89 ? -12.813 0.295 16.544 1.00 92.50 89 GLY A CA 1
ATOM 739 C C . GLY A 1 89 ? -13.955 1.075 15.885 1.00 92.50 89 GLY A C 1
ATOM 740 O O . GLY A 1 89 ? -15.120 0.835 16.199 1.00 92.50 89 GLY A O 1
ATOM 741 N N . ILE A 1 90 ? -13.642 2.032 15.003 1.00 92.06 90 ILE A N 1
ATOM 742 C CA . ILE A 1 90 ? -14.638 2.884 14.352 1.00 92.06 90 ILE A CA 1
ATOM 743 C C . ILE A 1 90 ? -14.995 2.258 13.010 1.00 92.06 90 ILE A C 1
ATOM 745 O O . ILE A 1 90 ? -14.235 2.338 12.046 1.00 92.06 90 ILE A O 1
ATOM 749 N N . ARG A 1 91 ? -16.182 1.660 12.952 1.00 87.38 91 ARG A N 1
ATOM 750 C CA . ARG A 1 91 ? -16.757 1.116 11.720 1.00 87.38 91 ARG A CA 1
ATOM 751 C C . ARG A 1 91 ? -17.475 2.200 10.927 1.00 87.38 91 ARG A C 1
ATOM 753 O O . ARG A 1 91 ? -18.030 3.124 11.521 1.00 87.38 91 ARG A O 1
ATOM 760 N N . ASN A 1 92 ? -17.495 2.075 9.599 1.00 84.06 92 ASN A N 1
ATOM 761 C CA . ASN A 1 92 ? -18.149 3.037 8.694 1.00 84.06 92 ASN A CA 1
ATOM 762 C C . ASN A 1 92 ? -17.710 4.499 8.918 1.00 84.06 92 ASN A C 1
ATOM 764 O O . ASN A 1 92 ? -18.501 5.433 8.768 1.00 84.06 92 ASN A O 1
ATOM 768 N N . ALA A 1 93 ? -16.450 4.708 9.313 1.00 86.88 93 ALA A N 1
ATOM 769 C CA . ALA A 1 93 ? -15.905 6.046 9.482 1.00 86.88 93 ALA A CA 1
ATOM 770 C C . ALA A 1 93 ? -15.997 6.833 8.167 1.00 86.88 93 ALA A C 1
ATOM 772 O O . ALA A 1 93 ? -15.799 6.278 7.084 1.00 86.88 93 ALA A O 1
ATOM 773 N N . ARG A 1 94 ? -16.240 8.147 8.261 1.00 87.56 94 ARG A N 1
ATOM 774 C CA . ARG A 1 94 ? -16.173 9.032 7.092 1.00 87.56 94 ARG A CA 1
ATOM 775 C C . ARG A 1 94 ? -14.805 8.855 6.408 1.00 87.56 94 ARG A C 1
ATOM 777 O O . ARG A 1 94 ? -13.788 9.043 7.088 1.00 87.56 94 ARG A O 1
ATOM 784 N N . PRO A 1 95 ? -14.761 8.552 5.096 1.00 85.75 95 PRO A N 1
ATOM 785 C CA . PRO A 1 95 ? -13.506 8.482 4.359 1.00 85.75 95 PRO A CA 1
ATOM 786 C C . PRO A 1 95 ? -12.711 9.776 4.538 1.00 85.75 95 PRO A C 1
ATOM 788 O O . PRO A 1 95 ? -13.276 10.868 4.441 1.00 85.75 95 PRO A O 1
ATOM 791 N N . HIS A 1 96 ? -11.426 9.641 4.872 1.00 87.19 96 HIS A N 1
ATOM 792 C CA . HIS A 1 96 ? -10.492 10.759 5.067 1.00 87.19 96 HIS A CA 1
ATOM 793 C C . HIS A 1 96 ? -10.938 11.812 6.102 1.00 87.19 96 HIS A C 1
ATOM 795 O O . HIS A 1 96 ? -10.540 12.971 6.031 1.00 87.19 96 HIS A O 1
ATOM 801 N N . GLY A 1 97 ? -11.770 11.420 7.075 1.00 89.69 97 GLY A N 1
ATOM 802 C CA . GLY A 1 97 ? -12.162 12.266 8.207 1.00 89.69 97 GLY A CA 1
ATOM 803 C C . GLY A 1 97 ? -11.107 12.339 9.320 1.00 89.69 97 GLY A C 1
ATOM 804 O O . GLY A 1 97 ? -9.989 11.846 9.187 1.00 89.69 97 GLY A O 1
ATOM 805 N N . GLU A 1 98 ? -11.482 12.902 10.470 1.00 93.19 98 GLU A N 1
ATOM 806 C CA . GLU A 1 98 ? -10.580 13.081 11.621 1.00 93.19 98 GLU A CA 1
ATOM 807 C C . GLU A 1 98 ? -9.948 11.764 12.102 1.00 93.19 98 GLU A C 1
ATOM 809 O O . GLU A 1 98 ? -8.749 11.710 12.364 1.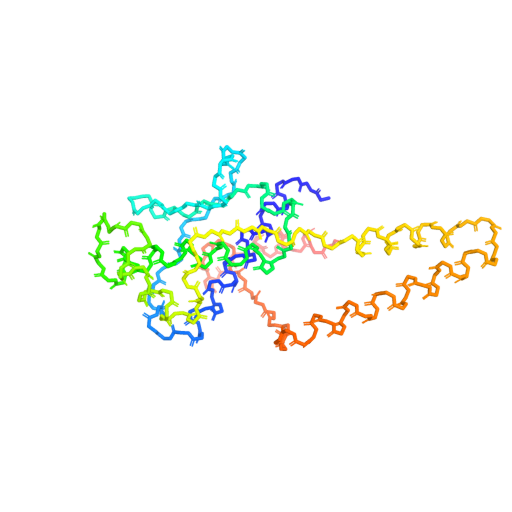00 93.19 98 GLU A O 1
ATOM 814 N N . ALA A 1 99 ? -10.728 10.678 12.157 1.00 93.88 99 ALA A N 1
ATOM 815 C CA . ALA A 1 99 ? -10.219 9.360 12.533 1.00 93.88 99 ALA A CA 1
ATOM 816 C C . ALA A 1 99 ? -9.138 8.862 11.560 1.00 93.88 99 ALA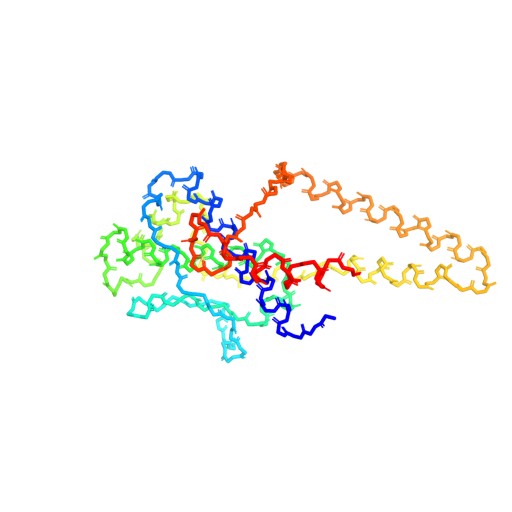 A C 1
ATOM 818 O O . ALA A 1 99 ? -8.116 8.341 11.997 1.00 93.88 99 ALA A O 1
ATOM 819 N N . PHE A 1 100 ? -9.330 9.064 10.255 1.00 94.62 100 PHE A N 1
ATOM 820 C CA . PHE A 1 100 ? -8.331 8.711 9.249 1.00 94.62 100 PHE A CA 1
ATOM 821 C C . PHE A 1 100 ? -7.071 9.562 9.400 1.00 94.62 100 PHE A C 1
ATOM 823 O O . PHE A 1 100 ? -5.977 9.016 9.479 1.00 94.62 100 PHE A O 1
ATOM 830 N N . SER A 1 101 ? -7.223 10.882 9.536 1.00 93.88 101 SER A N 1
ATOM 831 C CA . SER A 1 101 ? -6.092 11.784 9.767 1.00 93.88 101 SER A CA 1
ATOM 832 C C . SER A 1 101 ? -5.294 11.362 11.001 1.00 93.88 101 SER A C 1
ATOM 834 O O . SER A 1 101 ? -4.079 11.197 10.929 1.00 93.88 101 SER A O 1
ATOM 836 N N . ARG A 1 102 ? -5.962 11.069 12.121 1.00 94.06 102 ARG A N 1
ATOM 837 C CA . ARG A 1 102 ? -5.304 10.535 13.319 1.00 94.06 102 ARG A CA 1
ATOM 838 C C . ARG A 1 102 ? -4.561 9.227 13.049 1.00 94.06 102 ARG A C 1
ATOM 840 O O . ARG A 1 102 ? -3.446 9.071 13.531 1.00 94.06 102 ARG A O 1
ATOM 847 N N . ALA A 1 103 ? -5.153 8.299 12.298 1.00 94.56 103 ALA A N 1
ATOM 848 C CA . ALA A 1 103 ? -4.497 7.046 11.932 1.00 94.56 103 ALA A CA 1
ATOM 849 C C . ALA A 1 103 ? -3.243 7.280 11.075 1.00 94.56 103 ALA A C 1
ATOM 851 O O . ALA A 1 103 ? -2.222 6.650 11.330 1.00 94.56 103 ALA A O 1
ATOM 852 N N . CYS A 1 104 ? -3.289 8.218 10.126 1.00 93.50 104 CYS A N 1
ATOM 853 C CA . CYS A 1 104 ? -2.131 8.630 9.335 1.00 93.50 104 CYS A CA 1
ATOM 854 C C . CYS A 1 104 ? -0.999 9.177 10.217 1.00 93.50 104 CYS A C 1
ATOM 856 O O . CYS A 1 104 ? 0.135 8.705 10.135 1.00 93.50 104 CYS A O 1
ATOM 858 N N . HIS A 1 105 ? -1.318 10.087 11.141 1.00 93.00 105 HIS A N 1
ATOM 859 C CA . HIS A 1 105 ? -0.333 10.644 12.072 1.00 93.00 105 HIS A CA 1
ATOM 860 C C . HIS A 1 105 ? 0.300 9.572 12.975 1.00 93.00 105 HIS A C 1
ATOM 862 O O . HIS A 1 105 ? 1.488 9.658 13.275 1.00 93.00 105 HIS A O 1
ATOM 868 N N . LEU A 1 106 ? -0.450 8.534 13.375 1.00 91.44 106 LEU A N 1
ATOM 869 C CA . LEU A 1 106 ? 0.084 7.440 14.202 1.00 91.44 106 LEU A CA 1
ATOM 870 C C . LEU A 1 106 ? 1.210 6.644 13.535 1.00 91.44 106 LEU A C 1
ATOM 872 O O . LEU A 1 106 ? 2.031 6.058 14.240 1.00 91.44 106 LEU A O 1
ATOM 876 N N . ILE A 1 107 ? 1.224 6.590 12.205 1.00 91.00 107 ILE A N 1
ATOM 877 C CA . ILE A 1 107 ? 2.254 5.895 11.424 1.00 91.00 107 ILE A CA 1
ATOM 878 C C . ILE A 1 107 ? 3.129 6.869 10.625 1.00 91.00 107 ILE A C 1
ATOM 880 O O . ILE A 1 107 ? 3.824 6.445 9.704 1.00 91.00 107 ILE A O 1
ATOM 884 N N . GLU A 1 108 ? 3.117 8.154 11.005 1.00 90.75 108 GLU A N 1
ATOM 885 C CA . GLU A 1 108 ? 3.911 9.239 10.409 1.00 90.75 108 GLU A CA 1
ATOM 886 C C . GLU A 1 108 ? 3.762 9.338 8.881 1.00 90.75 108 GLU A C 1
ATOM 888 O O . GLU A 1 108 ? 4.745 9.513 8.160 1.00 90.75 108 GLU A O 1
ATOM 893 N N . ILE A 1 109 ? 2.534 9.199 8.375 1.00 87.25 109 ILE A N 1
ATOM 894 C CA . ILE A 1 109 ? 2.225 9.445 6.963 1.00 87.25 109 ILE A CA 1
ATOM 895 C C . ILE A 1 109 ? 1.372 10.700 6.820 1.00 87.25 109 ILE A C 1
ATOM 897 O O . ILE A 1 109 ? 0.498 10.967 7.647 1.00 87.25 109 ILE A O 1
ATOM 901 N N . GLU A 1 110 ? 1.595 11.441 5.740 1.00 81.12 110 GLU A N 1
ATOM 902 C CA . GLU A 1 110 ? 0.758 12.585 5.398 1.00 81.12 110 GLU A CA 1
ATOM 903 C C . GLU A 1 110 ? -0.631 12.104 4.949 1.00 81.12 110 GLU A C 1
ATOM 905 O O . GLU A 1 110 ? -0.730 11.194 4.115 1.00 81.12 110 GLU A O 1
ATOM 910 N N . PRO A 1 111 ? -1.723 12.683 5.480 1.00 75.94 111 PRO A N 1
ATOM 911 C CA . PRO A 1 111 ? -3.080 12.353 5.070 1.00 75.94 111 PRO A CA 1
ATOM 912 C C . PRO A 1 111 ? -3.393 12.997 3.711 1.00 75.94 111 PRO A C 1
ATOM 914 O O . PRO A 1 111 ? -4.179 13.938 3.606 1.00 75.94 111 PRO A O 1
ATOM 917 N N . GLU A 1 112 ? -2.774 12.494 2.646 1.00 74.44 112 GLU A N 1
ATOM 918 C CA . GLU A 1 112 ? -3.098 12.908 1.285 1.00 74.44 112 GLU A CA 1
ATOM 919 C C . GLU A 1 112 ? -4.403 12.249 0.823 1.00 74.44 112 GLU A C 1
ATOM 921 O O . GLU A 1 112 ? -4.582 11.029 0.884 1.00 74.44 112 GLU A O 1
ATOM 926 N N . THR A 1 113 ? -5.331 13.070 0.331 1.00 61.78 113 THR A N 1
ATOM 927 C CA . THR A 1 113 ? -6.632 12.620 -0.189 1.00 61.78 113 THR A CA 1
ATOM 928 C C . THR A 1 113 ? -6.565 12.191 -1.651 1.00 61.78 113 THR A C 1
ATOM 930 O O . THR A 1 113 ? -7.463 11.507 -2.134 1.00 61.78 113 THR A O 1
ATOM 933 N N . THR A 1 114 ? -5.520 12.598 -2.378 1.00 67.19 114 THR A N 1
ATOM 934 C CA . THR A 1 114 ? -5.354 12.307 -3.805 1.00 67.19 114 THR A CA 1
ATOM 935 C C . THR A 1 114 ? -3.938 11.839 -4.075 1.00 67.19 114 THR A C 1
ATOM 937 O O . THR A 1 114 ? -2.990 12.601 -3.929 1.00 67.19 114 THR A O 1
ATOM 940 N N . PHE A 1 115 ? -3.812 10.596 -4.533 1.00 75.38 115 PHE A N 1
ATOM 941 C CA . PHE A 1 115 ? -2.533 10.026 -4.921 1.00 75.38 115 PHE A CA 1
ATOM 942 C C . PHE A 1 115 ? -2.357 10.039 -6.444 1.00 75.38 115 PHE A C 1
ATOM 944 O O . PHE A 1 115 ? -3.111 9.397 -7.187 1.00 75.38 115 PHE A O 1
ATOM 951 N N . THR A 1 116 ? -1.315 10.722 -6.913 1.00 75.06 116 THR A N 1
ATOM 952 C CA . THR A 1 116 ? -0.846 10.645 -8.301 1.00 75.06 116 THR A CA 1
ATOM 953 C C . THR A 1 116 ? 0.503 9.932 -8.348 1.00 75.06 116 THR A C 1
ATOM 955 O O . THR A 1 116 ? 1.477 10.477 -7.826 1.00 75.06 116 THR A O 1
ATOM 958 N N . PRO A 1 117 ? 0.605 8.750 -8.987 1.00 72.00 117 PRO A N 1
ATOM 959 C CA . PRO A 1 117 ? 1.872 8.046 -9.062 1.00 72.00 117 PRO A CA 1
ATOM 960 C C . PRO A 1 117 ? 2.913 8.872 -9.817 1.00 72.00 117 PRO A C 1
ATOM 962 O O . PRO A 1 117 ? 2.715 9.257 -10.974 1.00 72.00 117 PRO A O 1
ATOM 965 N N . ARG A 1 118 ? 4.059 9.074 -9.176 1.00 68.56 118 ARG A N 1
ATOM 966 C CA . ARG A 1 118 ? 5.297 9.569 -9.769 1.00 68.56 118 ARG A CA 1
ATOM 967 C C . ARG A 1 118 ? 5.870 8.400 -10.569 1.00 68.56 118 ARG A C 1
ATOM 969 O O . ARG A 1 118 ? 6.713 7.651 -10.084 1.00 68.56 118 ARG A O 1
ATOM 976 N N . GLY A 1 119 ? 5.309 8.166 -11.758 1.00 65.75 119 GLY A N 1
ATOM 977 C CA . GLY A 1 119 ? 5.549 6.974 -12.578 1.00 65.75 119 GLY A CA 1
ATOM 978 C C . GLY A 1 119 ? 7.015 6.526 -12.648 1.00 65.75 119 GLY A C 1
ATOM 979 O O . GLY A 1 119 ? 7.935 7.314 -12.433 1.00 65.75 119 GLY A O 1
ATOM 980 N N . LYS A 1 120 ? 7.252 5.243 -12.959 1.00 66.81 120 LYS A N 1
ATOM 981 C CA . LYS A 1 120 ? 8.614 4.678 -13.004 1.00 66.81 120 LYS A CA 1
ATOM 982 C C . LYS A 1 120 ? 9.548 5.594 -13.789 1.00 66.81 120 LYS A C 1
ATOM 984 O O . LYS A 1 120 ? 9.280 5.900 -14.953 1.00 66.81 120 LYS A O 1
ATOM 989 N N . SER A 1 121 ? 10.649 5.994 -13.151 1.00 63.97 121 SER A N 1
ATOM 990 C CA . SER A 1 121 ? 11.703 6.757 -13.811 1.00 63.97 121 SER A CA 1
ATOM 991 C C . SER A 1 121 ? 12.053 6.086 -15.142 1.00 63.97 121 SER A C 1
ATOM 993 O O . SER A 1 121 ? 12.178 4.863 -15.224 1.00 63.97 121 SER A O 1
ATOM 995 N N . ALA A 1 122 ? 12.202 6.870 -16.209 1.00 67.38 122 ALA A N 1
ATOM 996 C CA . ALA A 1 122 ? 12.648 6.341 -17.496 1.00 67.38 122 ALA A CA 1
ATOM 997 C C . ALA A 1 122 ? 14.120 5.885 -17.454 1.00 67.38 122 ALA A C 1
ATOM 999 O O . ALA A 1 122 ? 14.600 5.277 -18.409 1.00 67.38 122 ALA A O 1
ATOM 1000 N N . VAL A 1 123 ? 14.840 6.186 -16.367 1.00 70.75 123 VAL A N 1
ATOM 1001 C CA . VAL A 1 123 ? 16.278 5.942 -16.220 1.00 70.75 123 VAL A CA 1
ATOM 1002 C C . VAL A 1 123 ? 16.636 4.449 -16.288 1.00 70.75 123 VAL A C 1
ATOM 1004 O O . VAL A 1 123 ? 17.479 4.136 -17.119 1.00 70.75 123 VAL A O 1
ATOM 1007 N N . PRO A 1 124 ? 15.982 3.507 -15.572 1.00 70.44 124 PRO A N 1
ATOM 1008 C CA . PRO A 1 124 ? 16.196 2.067 -15.766 1.00 70.44 124 PRO A CA 1
ATOM 1009 C C . PRO A 1 124 ? 16.079 1.604 -17.224 1.00 70.44 124 PRO A C 1
ATOM 1011 O O . PRO A 1 124 ? 16.982 0.956 -17.738 1.00 70.44 124 PRO A O 1
ATOM 1014 N N . LYS A 1 125 ? 15.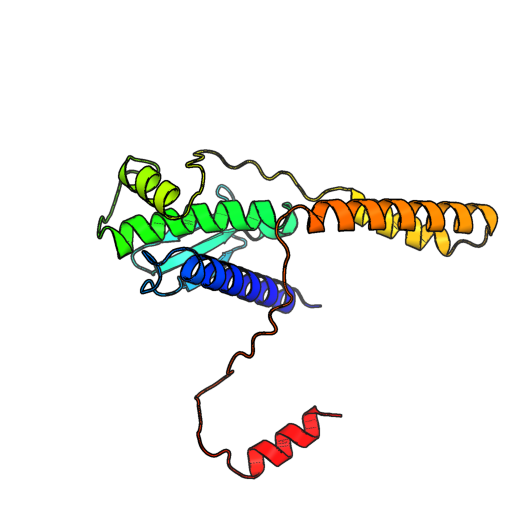028 2.028 -17.941 1.00 72.81 125 LYS A N 1
ATOM 1015 C CA . LYS A 1 125 ? 14.864 1.706 -19.372 1.00 72.81 125 LYS A CA 1
ATOM 1016 C C . LYS A 1 125 ? 15.952 2.335 -20.245 1.00 72.81 125 LYS A C 1
ATOM 1018 O O . LYS A 1 125 ? 16.307 1.782 -21.279 1.00 72.81 125 LYS A O 1
ATOM 1023 N N . ARG A 1 126 ? 16.454 3.518 -19.875 1.00 77.31 126 ARG A N 1
ATOM 1024 C CA . ARG A 1 126 ? 17.588 4.159 -20.560 1.00 77.31 126 ARG A CA 1
ATOM 1025 C C . ARG A 1 126 ? 18.886 3.392 -20.308 1.00 77.31 126 ARG A C 1
ATOM 1027 O O . ARG A 1 126 ? 19.634 3.210 -21.257 1.00 77.31 126 ARG A O 1
ATOM 1034 N N . ILE A 1 127 ? 19.117 2.908 -19.087 1.00 79.38 127 ILE A N 1
ATOM 1035 C CA . ILE A 1 127 ? 20.268 2.061 -18.746 1.00 79.38 127 ILE A CA 1
ATOM 1036 C C . ILE A 1 127 ? 20.206 0.753 -19.543 1.00 79.38 127 ILE A C 1
ATOM 1038 O O . ILE A 1 127 ? 21.179 0.420 -20.204 1.00 79.38 127 ILE A O 1
ATOM 1042 N N . GLU A 1 128 ? 19.060 0.064 -19.578 1.00 78.69 128 GLU A N 1
ATOM 1043 C CA . GLU A 1 128 ? 18.877 -1.156 -20.387 1.00 78.69 128 GLU A CA 1
ATOM 1044 C C . GLU A 1 128 ? 19.193 -0.920 -21.871 1.00 78.69 128 GLU A C 1
ATOM 1046 O O . GLU A 1 128 ? 19.911 -1.704 -22.487 1.00 78.69 128 GLU A O 1
ATOM 1051 N N . LYS A 1 129 ? 18.708 0.190 -22.443 1.00 83.12 129 LYS A N 1
ATOM 1052 C CA . LYS A 1 129 ? 19.009 0.562 -23.834 1.00 83.12 129 LYS A CA 1
ATOM 1053 C C . LYS A 1 129 ? 20.493 0.847 -24.065 1.00 83.12 129 LYS A C 1
ATOM 1055 O O . LYS A 1 129 ? 21.018 0.447 -25.096 1.00 83.12 129 LYS A O 1
ATOM 1060 N N . LEU A 1 130 ? 21.157 1.531 -23.134 1.00 86.38 130 LEU A N 1
ATOM 1061 C CA . LEU A 1 130 ? 22.587 1.832 -23.228 1.00 86.38 130 LEU A CA 1
ATOM 1062 C C . LEU A 1 130 ? 23.445 0.567 -23.095 1.00 86.38 130 LEU A C 1
ATOM 1064 O O . LEU A 1 130 ? 24.396 0.398 -23.848 1.00 86.38 130 LEU A O 1
ATOM 1068 N N . LEU A 1 131 ? 23.066 -0.362 -22.212 1.00 82.25 131 LEU A N 1
ATOM 1069 C CA . LEU A 1 131 ? 23.716 -1.671 -22.105 1.00 82.25 131 LEU A CA 1
ATOM 1070 C C . LEU A 1 131 ? 23.541 -2.501 -23.384 1.00 82.25 131 LEU A C 1
ATOM 1072 O O . LEU A 1 131 ? 24.487 -3.149 -23.820 1.00 82.25 131 LEU A O 1
ATOM 1076 N N . ALA A 1 132 ? 22.361 -2.452 -24.012 1.00 83.94 132 ALA A N 1
ATOM 1077 C CA . ALA A 1 132 ? 22.126 -3.100 -25.301 1.00 83.94 132 ALA A CA 1
ATOM 1078 C C . ALA A 1 132 ? 22.951 -2.459 -26.435 1.00 83.94 132 ALA A C 1
ATOM 1080 O O . ALA A 1 132 ? 23.502 -3.172 -27.269 1.00 83.94 132 ALA A O 1
ATOM 1081 N N . LEU A 1 133 ? 23.091 -1.128 -26.447 1.00 85.56 133 LEU A N 1
ATOM 1082 C CA . LEU A 1 133 ? 23.939 -0.411 -27.410 1.00 85.56 133 LEU A CA 1
ATOM 1083 C C . LEU A 1 133 ? 25.435 -0.722 -27.215 1.00 85.56 133 LEU A C 1
ATOM 1085 O O . LEU A 1 133 ? 26.186 -0.796 -28.188 1.00 85.56 133 LEU A O 1
ATOM 1089 N N . GLY A 1 134 ? 25.838 -1.007 -25.974 1.00 81.50 134 GLY A N 1
ATOM 1090 C CA . GLY A 1 134 ? 27.161 -1.516 -25.605 1.00 81.50 134 GLY A CA 1
ATOM 1091 C C . GLY A 1 134 ? 27.543 -2.860 -26.238 1.00 81.50 134 GLY A C 1
ATOM 1092 O O . GLY A 1 134 ? 28.705 -3.243 -26.190 1.00 81.50 134 GLY A O 1
ATOM 1093 N N . GLN A 1 135 ? 26.592 -3.580 -26.841 1.00 80.06 135 GLN A N 1
ATOM 1094 C CA . GLN A 1 135 ? 26.841 -4.834 -27.564 1.00 80.06 135 GLN A CA 1
ATOM 1095 C C . GLN A 1 135 ? 26.976 -4.632 -29.084 1.00 80.06 135 GLN A C 1
ATOM 1097 O O . GLN A 1 135 ? 27.046 -5.607 -29.832 1.00 80.06 135 GLN A O 1
ATOM 1102 N N . SER A 1 136 ? 26.962 -3.384 -29.564 1.00 82.62 136 SER A N 1
ATOM 1103 C CA . SER A 1 136 ? 27.051 -3.084 -30.994 1.00 82.62 136 SER A CA 1
ATOM 1104 C C . SER A 1 136 ? 28.457 -3.322 -31.561 1.00 82.62 136 SER A C 1
ATOM 1106 O O . SER A 1 136 ? 29.458 -3.314 -30.848 1.00 82.62 136 SER A O 1
ATOM 1108 N N . ALA A 1 137 ? 28.539 -3.525 -32.880 1.00 75.06 137 ALA A N 1
ATOM 1109 C CA . ALA A 1 137 ? 29.798 -3.775 -33.589 1.00 75.06 137 ALA A CA 1
ATOM 1110 C C . ALA A 1 137 ? 30.723 -2.542 -33.671 1.00 75.06 137 ALA A C 1
ATOM 1112 O O . ALA A 1 137 ? 31.874 -2.659 -34.091 1.00 75.06 137 ALA A O 1
ATOM 1113 N N . ASN A 1 138 ? 30.226 -1.361 -33.293 1.00 87.25 138 ASN A N 1
ATOM 1114 C CA . ASN A 1 138 ? 30.984 -0.118 -33.277 1.00 87.25 138 ASN A CA 1
ATOM 1115 C C . ASN A 1 138 ? 31.616 0.082 -31.892 1.00 87.25 138 ASN A C 1
ATOM 1117 O O . ASN A 1 138 ? 30.943 0.511 -30.956 1.00 87.25 138 ASN A O 1
ATOM 1121 N N . SER A 1 139 ? 32.912 -0.217 -31.766 1.00 80.81 139 SER A N 1
ATOM 1122 C CA . SER A 1 139 ? 33.624 -0.212 -30.480 1.00 80.81 139 SER A CA 1
ATOM 1123 C C . SER A 1 139 ? 33.551 1.129 -29.747 1.00 80.81 139 SER A C 1
ATOM 1125 O O . SER A 1 139 ? 33.357 1.146 -28.535 1.00 80.81 139 SER A O 1
ATOM 1127 N N . HIS A 1 140 ? 33.648 2.246 -30.471 1.00 83.38 140 HIS A N 1
ATOM 1128 C CA . HIS A 1 140 ? 33.632 3.578 -29.869 1.00 83.38 140 HIS A CA 1
ATOM 1129 C C . HIS A 1 140 ? 32.249 3.947 -29.312 1.00 83.38 140 HIS A C 1
ATOM 1131 O O . HIS A 1 140 ? 32.125 4.488 -28.216 1.00 83.38 140 HIS A O 1
ATOM 1137 N N . GLU A 1 141 ? 31.191 3.615 -30.050 1.00 83.94 141 GLU A N 1
ATOM 1138 C CA . GLU A 1 141 ? 29.811 3.847 -29.618 1.00 83.94 141 GLU A CA 1
ATOM 1139 C C . GLU A 1 141 ? 29.419 2.924 -28.459 1.00 83.94 141 GLU A C 1
ATOM 1141 O O . GLU A 1 141 ? 28.755 3.357 -27.516 1.00 83.94 141 GLU A O 1
ATOM 1146 N N . ALA A 1 142 ? 29.880 1.673 -28.496 1.00 86.75 142 ALA A N 1
ATOM 1147 C CA . ALA A 1 142 ? 29.679 0.715 -27.422 1.00 86.75 142 ALA A CA 1
ATOM 1148 C C . ALA A 1 142 ? 30.334 1.178 -26.108 1.00 86.75 142 ALA A C 1
ATOM 1150 O O . ALA A 1 142 ? 29.693 1.139 -25.057 1.00 86.75 142 ALA A O 1
ATOM 1151 N N . GLU A 1 143 ? 31.577 1.662 -26.167 1.00 87.31 143 GLU A N 1
ATOM 1152 C CA . GLU A 1 143 ? 32.320 2.153 -25.001 1.00 87.31 143 GLU A CA 1
ATOM 1153 C C . GLU A 1 143 ? 31.628 3.362 -24.351 1.00 87.31 143 GLU A C 1
ATOM 1155 O O . GLU A 1 143 ? 31.335 3.338 -23.153 1.00 87.31 143 GLU A O 1
ATOM 1160 N N . LEU A 1 144 ? 31.247 4.366 -25.150 1.00 90.19 144 LEU A N 1
ATOM 1161 C CA . LEU A 1 144 ? 30.522 5.548 -24.667 1.00 90.19 144 LEU A CA 1
ATOM 1162 C C . LEU A 1 144 ? 29.150 5.192 -24.069 1.00 90.19 144 LEU A C 1
ATOM 1164 O O . LEU A 1 144 ? 28.718 5.780 -23.071 1.00 90.19 144 LEU A O 1
ATOM 1168 N N . ALA A 1 145 ? 28.446 4.224 -24.663 1.00 85.81 145 ALA A N 1
ATOM 1169 C CA . ALA A 1 145 ? 27.157 3.771 -24.156 1.00 85.81 145 ALA A CA 1
ATOM 1170 C C . ALA A 1 145 ? 27.290 3.081 -22.790 1.00 85.81 145 ALA A C 1
ATOM 1172 O O . ALA A 1 145 ? 26.495 3.352 -21.883 1.00 85.81 145 ALA A O 1
ATOM 1173 N N . LEU A 1 146 ? 28.309 2.233 -22.619 1.00 87.38 146 LEU A N 1
ATOM 1174 C CA . LEU A 1 146 ? 28.592 1.550 -21.356 1.00 87.38 146 LEU A CA 1
ATOM 1175 C C . LEU A 1 146 ? 29.025 2.528 -20.261 1.00 87.38 146 LEU A C 1
ATOM 1177 O O . LEU A 1 146 ? 28.514 2.445 -19.142 1.00 87.38 146 LEU A O 1
ATOM 1181 N N . GLU A 1 147 ? 29.888 3.493 -20.584 1.00 88.69 147 GLU A N 1
ATOM 1182 C CA . GLU A 1 147 ? 30.300 4.543 -19.648 1.00 88.69 147 GLU A CA 1
ATOM 1183 C C . GLU A 1 147 ? 29.081 5.327 -19.139 1.00 88.69 147 GLU A C 1
ATOM 1185 O O . GLU A 1 147 ? 28.889 5.502 -17.928 1.00 88.69 147 GLU A O 1
ATOM 1190 N N . LYS A 1 148 ? 28.171 5.703 -20.049 1.00 85.62 148 LYS A N 1
ATOM 1191 C CA . LYS A 1 148 ? 26.948 6.421 -19.680 1.00 85.62 148 LYS A CA 1
ATOM 1192 C C . LYS A 1 148 ? 25.973 5.571 -18.868 1.00 85.62 148 LYS A C 1
ATOM 1194 O O . LYS A 1 148 ? 25.329 6.087 -17.949 1.00 85.62 148 LYS A O 1
ATOM 1199 N N . ALA A 1 149 ? 25.847 4.281 -19.187 1.00 83.12 149 ALA A N 1
ATOM 1200 C CA . ALA A 1 149 ? 25.035 3.346 -18.412 1.00 83.12 149 ALA A CA 1
ATOM 1201 C C . ALA A 1 149 ? 25.549 3.241 -16.971 1.00 83.12 149 ALA A C 1
ATOM 1203 O O . ALA A 1 149 ? 24.755 3.295 -16.029 1.00 83.12 149 ALA A O 1
ATOM 1204 N N . HIS A 1 150 ? 26.870 3.153 -16.807 1.00 81.19 150 HIS A N 1
ATOM 1205 C CA . HIS A 1 150 ? 27.519 3.046 -15.507 1.00 81.19 150 HIS A CA 1
ATOM 1206 C C . HIS A 1 150 ? 27.335 4.320 -14.668 1.00 81.19 150 HIS A C 1
ATOM 1208 O O . HIS A 1 150 ? 26.909 4.236 -13.515 1.00 81.19 150 HIS A O 1
ATOM 1214 N N . GLU A 1 151 ? 27.541 5.503 -15.261 1.00 85.75 151 GLU A N 1
ATOM 1215 C CA . GLU A 1 151 ? 27.286 6.797 -14.609 1.00 85.75 151 GLU A CA 1
ATOM 1216 C C . GLU A 1 151 ? 25.832 6.905 -14.112 1.00 85.75 151 GLU A C 1
ATOM 1218 O O . GLU A 1 151 ? 25.569 7.296 -12.969 1.00 85.75 151 GLU A O 1
ATOM 1223 N N . LEU A 1 152 ? 24.867 6.538 -14.962 1.00 82.06 152 LEU A N 1
ATOM 1224 C CA . LEU A 1 152 ? 23.447 6.581 -14.614 1.00 82.06 152 LEU A CA 1
ATOM 1225 C C . LEU A 1 152 ? 23.087 5.576 -13.512 1.00 82.06 152 LEU A C 1
ATOM 1227 O O . LEU A 1 152 ? 22.310 5.921 -12.620 1.00 82.06 152 LEU A O 1
ATOM 1231 N N . ALA A 1 153 ? 23.652 4.368 -13.545 1.00 76.31 153 ALA A N 1
ATOM 1232 C CA . ALA A 1 153 ? 23.433 3.350 -12.521 1.00 76.31 153 ALA A CA 1
ATOM 1233 C C . ALA A 1 153 ? 23.970 3.796 -11.150 1.00 76.31 153 ALA A C 1
ATOM 1235 O O . ALA A 1 153 ? 23.265 3.696 -10.144 1.00 76.31 153 ALA A O 1
ATOM 1236 N N . LEU A 1 154 ? 25.175 4.373 -11.116 1.00 75.81 154 LEU A N 1
ATOM 1237 C CA . LEU A 1 154 ? 25.782 4.931 -9.904 1.00 75.81 154 LEU A CA 1
ATOM 1238 C C . LEU A 1 154 ? 24.923 6.043 -9.295 1.00 75.81 154 LEU A C 1
ATOM 1240 O O . LEU A 1 154 ? 24.645 6.021 -8.095 1.00 75.81 154 LEU A O 1
ATOM 1244 N N . ARG A 1 155 ? 24.432 6.982 -10.116 1.00 71.50 155 ARG A N 1
ATOM 1245 C CA . ARG A 1 155 ? 23.535 8.048 -9.639 1.00 71.50 155 ARG A CA 1
ATOM 1246 C C . ARG A 1 155 ? 22.253 7.499 -9.014 1.00 71.50 155 ARG A C 1
ATOM 1248 O O . ARG A 1 155 ? 21.824 8.016 -7.988 1.00 71.50 155 ARG A O 1
ATOM 1255 N N . GLN A 1 156 ? 21.656 6.457 -9.597 1.00 68.06 156 GLN A N 1
ATOM 1256 C CA . GLN A 1 156 ? 20.452 5.828 -9.037 1.00 68.06 156 GLN A CA 1
ATOM 1257 C C . GLN A 1 156 ? 20.725 5.146 -7.692 1.00 68.06 156 GLN A C 1
ATOM 1259 O O . GLN A 1 156 ? 19.942 5.317 -6.758 1.00 68.06 156 GLN A O 1
ATOM 1264 N N . ASN A 1 157 ? 21.845 4.430 -7.565 1.00 59.75 157 ASN A N 1
ATOM 1265 C CA . ASN A 1 157 ? 22.226 3.790 -6.306 1.00 59.75 157 ASN A CA 1
ATOM 1266 C C . ASN A 1 157 ? 22.406 4.812 -5.176 1.00 59.75 157 ASN A C 1
ATOM 1268 O O . ASN A 1 157 ? 21.949 4.561 -4.061 1.00 59.75 157 ASN A O 1
ATOM 1272 N N . LEU A 1 158 ? 23.005 5.973 -5.470 1.00 47.59 158 LEU A N 1
ATOM 1273 C CA . LEU A 1 158 ? 23.163 7.073 -4.511 1.00 47.59 158 LEU A CA 1
ATOM 1274 C C . LEU A 1 158 ? 21.817 7.681 -4.092 1.00 47.59 158 LEU A C 1
ATOM 1276 O O . LEU A 1 158 ? 21.609 7.949 -2.915 1.00 47.59 158 LEU A O 1
ATOM 1280 N N . THR A 1 159 ? 20.873 7.860 -5.021 1.00 46.09 159 THR A N 1
ATOM 1281 C CA . THR A 1 159 ? 19.516 8.320 -4.674 1.00 46.09 159 THR A CA 1
ATOM 1282 C C . THR A 1 159 ? 18.788 7.314 -3.779 1.00 46.09 159 THR A C 1
ATOM 1284 O O . THR A 1 159 ? 18.116 7.719 -2.836 1.00 46.09 159 THR A O 1
ATOM 1287 N N . TYR A 1 160 ? 18.959 6.012 -4.027 1.00 40.28 160 TYR A N 1
ATOM 1288 C CA . TYR A 1 160 ? 18.339 4.962 -3.215 1.00 40.28 160 TYR A CA 1
ATOM 1289 C C . TYR A 1 160 ? 18.960 4.846 -1.814 1.00 40.28 160 TYR A C 1
ATOM 1291 O O . TYR A 1 160 ? 18.246 4.644 -0.839 1.00 40.28 160 TYR A O 1
ATOM 1299 N N . THR A 1 161 ? 20.279 5.025 -1.679 1.00 38.06 161 THR A N 1
ATOM 1300 C CA . THR A 1 161 ? 20.959 4.966 -0.367 1.00 38.06 161 THR A CA 1
ATOM 1301 C C . THR A 1 161 ? 20.648 6.158 0.537 1.00 38.06 161 THR A C 1
ATOM 1303 O O . THR A 1 161 ? 20.729 6.020 1.755 1.00 38.06 161 THR A O 1
ATOM 1306 N N . GLN A 1 162 ? 20.242 7.301 -0.023 1.00 36.09 162 GLN A N 1
ATOM 1307 C CA . GLN A 1 162 ? 19.802 8.468 0.754 1.00 36.09 162 GLN A CA 1
ATOM 1308 C C . GLN A 1 162 ? 18.381 8.301 1.337 1.00 36.09 162 GLN A C 1
ATOM 1310 O O . GLN A 1 162 ? 17.969 9.087 2.188 1.00 36.09 162 GLN A O 1
ATOM 1315 N N . GLY A 1 163 ? 17.635 7.269 0.921 1.00 41.69 163 GLY A N 1
ATOM 1316 C CA . GLY A 1 163 ? 16.327 6.892 1.461 1.00 41.69 163 GLY A CA 1
ATOM 1317 C C . GLY A 1 163 ? 16.426 5.728 2.448 1.00 41.69 163 GLY A C 1
ATOM 1318 O O . GLY A 1 163 ? 16.019 4.623 2.125 1.00 41.69 163 GLY A O 1
ATOM 1319 N N . SER A 1 164 ? 16.934 5.991 3.658 1.00 31.72 164 SER A N 1
ATOM 1320 C CA . SER A 1 164 ? 17.083 5.040 4.778 1.00 31.72 164 SER A CA 1
ATOM 1321 C C . SER A 1 164 ? 18.014 3.834 4.510 1.00 31.72 164 SER A C 1
ATOM 1323 O O . SER A 1 164 ? 17.851 3.107 3.528 1.00 31.72 164 SER A O 1
ATOM 1325 N N . PRO A 1 165 ? 18.997 3.542 5.385 1.00 36.19 165 PRO A N 1
ATOM 1326 C CA . PRO A 1 165 ? 19.894 2.410 5.193 1.00 36.19 165 PRO A CA 1
ATOM 1327 C C . PRO A 1 165 ? 19.111 1.099 5.311 1.00 36.19 165 PRO A C 1
ATOM 1329 O O . PRO A 1 165 ? 18.802 0.613 6.401 1.00 36.19 165 PRO A O 1
ATOM 1332 N N . ARG A 1 166 ? 18.801 0.494 4.164 1.00 45.19 166 ARG A N 1
ATOM 1333 C CA . ARG A 1 166 ? 18.258 -0.859 4.072 1.00 45.19 166 ARG A CA 1
ATOM 1334 C C . ARG A 1 166 ? 19.382 -1.833 4.439 1.00 45.19 166 ARG A C 1
ATOM 1336 O O . ARG A 1 166 ? 20.026 -2.408 3.567 1.00 45.19 166 ARG A O 1
ATOM 1343 N N . SER A 1 167 ? 19.637 -2.024 5.738 1.00 43.28 167 SER A N 1
ATOM 1344 C CA . SER A 1 167 ? 20.306 -3.240 6.208 1.00 43.28 167 SER A CA 1
ATOM 1345 C C . SER A 1 167 ? 19.531 -4.400 5.602 1.00 43.28 167 SER A C 1
ATOM 1347 O O . SER A 1 167 ? 18.339 -4.548 5.876 1.00 43.28 167 SER A O 1
ATOM 1349 N N . ALA A 1 168 ? 20.174 -5.177 4.732 1.00 42.59 168 ALA A N 1
ATOM 1350 C CA . ALA A 1 168 ? 19.603 -6.386 4.164 1.00 42.59 168 ALA A CA 1
ATOM 1351 C C . ALA A 1 168 ? 19.344 -7.382 5.305 1.00 42.59 168 ALA A C 1
ATOM 1353 O O . ALA A 1 168 ? 20.164 -8.237 5.626 1.00 42.59 168 ALA A O 1
ATOM 1354 N N . ALA A 1 169 ? 18.212 -7.214 5.981 1.00 40.28 169 ALA A N 1
ATOM 1355 C CA . ALA A 1 169 ? 17.728 -8.124 6.991 1.00 40.28 169 ALA A CA 1
ATOM 1356 C C . ALA A 1 169 ? 17.194 -9.345 6.246 1.00 40.28 169 ALA A C 1
ATOM 1358 O O . ALA A 1 169 ? 16.055 -9.356 5.774 1.00 40.28 169 ALA A O 1
ATOM 1359 N N . TYR A 1 170 ? 18.045 -10.354 6.093 1.00 38.53 170 TYR A N 1
ATOM 1360 C CA . TYR A 1 170 ? 17.618 -11.676 5.665 1.00 38.53 170 TYR A CA 1
ATOM 1361 C C . TYR A 1 170 ? 16.560 -12.178 6.654 1.00 38.53 170 TYR A C 1
ATOM 1363 O O . TYR A 1 170 ? 16.804 -12.270 7.857 1.00 38.53 170 TYR A O 1
ATOM 1371 N N . GLY A 1 171 ? 15.358 -12.445 6.150 1.00 42.78 171 GLY A N 1
ATOM 1372 C CA . GLY A 1 171 ? 14.255 -13.002 6.922 1.00 42.78 171 GLY A CA 1
ATOM 1373 C C . GLY A 1 171 ? 13.960 -14.416 6.448 1.00 42.78 171 GLY A C 1
ATOM 1374 O O . GLY A 1 171 ? 13.743 -14.638 5.259 1.00 42.78 171 GLY A O 1
ATOM 1375 N N . PHE A 1 172 ? 13.920 -15.372 7.370 1.00 42.91 172 PHE A N 1
ATOM 1376 C CA . PHE A 1 172 ? 13.440 -16.720 7.083 1.00 42.91 172 PHE A CA 1
ATOM 1377 C C . PHE A 1 172 ? 11.937 -16.778 7.346 1.00 42.91 172 PHE A C 1
ATOM 1379 O O . PHE A 1 172 ? 11.468 -16.375 8.411 1.00 42.91 172 PHE A O 1
ATOM 1386 N N . ARG A 1 173 ? 11.171 -17.294 6.382 1.00 48.78 173 ARG A N 1
ATOM 1387 C CA . ARG A 1 173 ? 9.739 -17.554 6.546 1.00 48.78 173 ARG A CA 1
ATOM 1388 C C . ARG A 1 173 ? 9.498 -19.051 6.524 1.00 48.78 173 ARG A C 1
ATOM 1390 O O . ARG A 1 173 ? 9.815 -19.722 5.547 1.00 48.78 173 ARG A O 1
ATOM 1397 N N . LEU A 1 174 ? 8.877 -19.553 7.582 1.00 42.88 174 LEU A N 1
ATOM 1398 C CA . LEU A 1 174 ? 8.411 -20.927 7.631 1.00 42.88 174 LEU A CA 1
ATOM 1399 C C . LEU A 1 174 ? 7.271 -21.117 6.617 1.00 42.88 174 LEU A C 1
ATOM 1401 O O . LEU A 1 174 ? 6.231 -20.459 6.702 1.00 42.88 174 LEU A O 1
ATOM 1405 N N . VAL A 1 175 ? 7.475 -22.004 5.646 1.00 57.16 175 VAL A N 1
ATOM 1406 C CA . VAL A 1 175 ? 6.443 -22.408 4.687 1.00 57.16 175 VAL A CA 1
ATOM 1407 C C . VAL A 1 175 ? 5.878 -23.750 5.147 1.00 57.16 175 VAL A C 1
ATOM 1409 O O . VAL A 1 175 ? 6.558 -24.769 5.082 1.00 57.16 175 VAL A O 1
ATOM 1412 N N . GLY A 1 176 ? 4.633 -23.736 5.628 1.00 66.94 176 GLY A N 1
ATOM 1413 C CA . GLY A 1 176 ? 3.945 -24.915 6.161 1.00 66.94 176 GLY A CA 1
ATOM 1414 C C . GLY A 1 176 ? 3.912 -24.979 7.696 1.00 66.94 176 GLY A C 1
ATOM 1415 O O . GLY A 1 176 ? 4.417 -24.081 8.371 1.00 66.94 176 GLY A O 1
ATOM 1416 N N . PRO A 1 177 ? 3.266 -26.012 8.270 1.00 63.12 177 PRO A N 1
ATOM 1417 C CA . PRO A 1 177 ? 3.162 -26.175 9.717 1.00 63.12 177 PRO A CA 1
ATOM 1418 C C . PRO A 1 177 ? 4.541 -26.364 10.360 1.00 63.12 177 PRO A C 1
ATOM 1420 O O . PRO A 1 177 ? 5.343 -27.181 9.905 1.00 63.12 177 PRO A O 1
ATOM 1423 N N . ALA A 1 178 ? 4.791 -25.639 11.453 1.00 59.22 178 ALA A N 1
ATOM 1424 C CA . ALA A 1 178 ? 6.011 -25.770 12.244 1.00 59.22 178 ALA A CA 1
ATOM 1425 C C . ALA A 1 178 ? 6.051 -27.157 12.887 1.00 59.22 178 ALA A C 1
ATOM 1427 O O . ALA A 1 178 ? 5.179 -27.499 13.685 1.00 59.22 178 ALA A O 1
ATOM 1428 N N . ARG A 1 179 ? 7.052 -27.968 12.543 1.00 66.75 179 ARG A N 1
ATOM 1429 C CA . ARG A 1 179 ? 7.266 -29.285 13.154 1.00 66.75 179 ARG A CA 1
ATOM 1430 C C . ARG A 1 179 ? 8.605 -29.283 13.878 1.00 66.75 179 ARG A C 1
ATOM 1432 O O . ARG A 1 179 ? 9.621 -28.968 13.273 1.00 66.75 179 ARG A O 1
ATOM 1439 N N . GLN A 1 180 ? 8.613 -29.672 15.154 1.00 62.88 180 GLN A N 1
ATOM 1440 C CA . GLN A 1 180 ? 9.850 -29.821 15.937 1.00 62.88 180 GLN A CA 1
ATOM 1441 C C . GLN A 1 180 ? 10.737 -30.974 15.439 1.00 62.88 180 GLN A C 1
ATOM 1443 O O . GLN A 1 180 ? 11.948 -30.946 15.625 1.00 62.88 180 GLN A O 1
ATOM 1448 N N . ARG A 1 181 ? 10.144 -31.995 14.806 1.00 67.75 181 ARG A N 1
ATOM 1449 C CA . ARG A 1 181 ? 10.855 -33.126 14.200 1.00 67.75 181 ARG A CA 1
ATOM 1450 C C . ARG A 1 181 ? 10.333 -33.367 12.792 1.00 67.75 181 ARG A C 1
ATOM 1452 O O . ARG A 1 181 ? 9.136 -33.588 12.598 1.00 67.75 181 ARG A O 1
ATOM 1459 N N . LEU A 1 182 ? 11.238 -33.331 11.821 1.00 70.44 182 LEU A N 1
ATOM 1460 C CA . LEU A 1 182 ? 10.948 -33.694 10.442 1.00 70.44 182 LEU A CA 1
ATOM 1461 C C . LEU A 1 182 ? 11.186 -35.201 10.262 1.00 70.44 182 LEU A C 1
ATOM 1463 O O . LEU A 1 182 ? 12.264 -35.698 10.589 1.00 70.44 182 LEU A O 1
ATOM 1467 N N . PRO A 1 183 ? 10.194 -35.955 9.766 1.00 76.00 183 PRO A N 1
ATOM 1468 C CA . PRO A 1 183 ? 10.405 -37.339 9.359 1.00 76.00 183 PRO A CA 1
ATOM 1469 C C . PRO A 1 183 ? 11.517 -37.469 8.306 1.00 76.00 183 PRO A C 1
ATOM 1471 O O . PRO A 1 183 ? 11.654 -36.604 7.441 1.00 76.00 183 PRO A O 1
ATOM 1474 N N . ARG A 1 184 ? 12.261 -38.587 8.312 1.00 70.44 184 ARG A N 1
ATOM 1475 C CA . ARG A 1 184 ? 13.402 -38.837 7.398 1.00 70.44 184 ARG A CA 1
ATOM 1476 C C . ARG A 1 184 ? 13.091 -38.611 5.914 1.00 70.44 184 ARG A C 1
ATOM 1478 O O . ARG A 1 184 ? 13.974 -38.181 5.180 1.00 70.44 184 ARG A O 1
ATOM 1485 N N . TYR A 1 185 ? 11.858 -38.856 5.473 1.00 75.88 185 TYR A N 1
ATOM 1486 C CA . TYR A 1 185 ? 11.472 -38.670 4.072 1.00 75.88 185 TYR A CA 1
ATOM 1487 C C . TYR A 1 185 ? 11.504 -37.196 3.623 1.00 75.88 185 TYR A C 1
ATOM 1489 O O . TYR A 1 185 ? 11.752 -36.935 2.452 1.00 75.88 185 TYR A O 1
ATOM 1497 N N . PHE A 1 186 ? 11.335 -36.225 4.531 1.00 71.00 186 PHE A N 1
ATOM 1498 C CA . PHE A 1 186 ? 11.478 -34.802 4.190 1.00 71.00 186 PHE A CA 1
ATOM 1499 C C . PHE A 1 186 ? 12.926 -34.433 3.852 1.00 71.00 186 PHE A C 1
ATOM 1501 O O . PHE A 1 186 ? 13.149 -33.627 2.955 1.00 71.00 186 PHE A O 1
ATOM 1508 N N . HIS A 1 187 ? 13.908 -35.048 4.519 1.00 69.06 187 HIS A N 1
ATOM 1509 C CA . HIS A 1 187 ? 15.324 -34.853 4.196 1.00 69.06 187 HIS A CA 1
ATOM 1510 C C . HIS A 1 187 ? 15.693 -35.486 2.852 1.00 69.06 187 HIS A C 1
ATOM 1512 O O . HIS A 1 187 ? 16.448 -34.894 2.089 1.00 69.06 187 HIS A O 1
ATOM 1518 N N . ALA A 1 188 ? 15.117 -36.650 2.533 1.00 74.38 188 ALA A N 1
ATOM 1519 C CA . ALA A 1 188 ? 15.312 -37.287 1.234 1.00 74.38 188 ALA A CA 1
ATOM 1520 C C . ALA A 1 188 ? 14.798 -36.401 0.085 1.00 74.38 188 ALA A C 1
ATOM 1522 O O . ALA A 1 188 ? 15.502 -36.223 -0.899 1.00 74.38 188 ALA A O 1
ATOM 1523 N N . VAL A 1 189 ? 13.619 -35.787 0.241 1.00 73.56 189 VAL A N 1
ATOM 1524 C CA . VAL A 1 189 ? 13.075 -34.838 -0.747 1.00 73.56 189 VAL A CA 1
ATOM 1525 C C . VAL A 1 189 ? 13.883 -33.539 -0.796 1.00 73.56 189 VAL A C 1
ATOM 1527 O O . VAL A 1 189 ? 14.158 -33.042 -1.881 1.00 73.56 189 VAL A O 1
ATOM 1530 N N . GLY A 1 190 ? 14.306 -32.999 0.352 1.00 63.19 190 GLY A N 1
ATOM 1531 C CA . GLY A 1 190 ? 15.131 -31.786 0.401 1.00 63.19 190 GLY A CA 1
ATOM 1532 C C . GLY A 1 190 ? 16.456 -31.937 -0.349 1.00 63.19 190 GLY A C 1
ATOM 1533 O O . GLY A 1 190 ? 16.851 -31.032 -1.078 1.00 63.19 190 GLY A O 1
ATOM 1534 N N . ASN A 1 191 ? 17.089 -33.107 -0.249 1.00 69.06 191 ASN 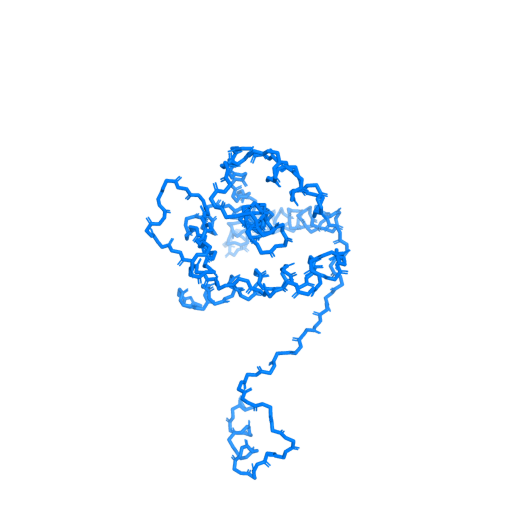A N 1
ATOM 1535 C CA . ASN A 1 191 ? 18.330 -33.401 -0.964 1.00 69.06 191 ASN A CA 1
ATOM 1536 C C . ASN A 1 191 ? 18.139 -33.534 -2.483 1.00 69.06 191 ASN A C 1
ATOM 1538 O O . ASN A 1 191 ? 19.086 -33.301 -3.216 1.00 69.06 191 ASN A O 1
ATOM 1542 N N . ILE A 1 192 ? 16.934 -33.868 -2.957 1.00 72.31 192 ILE A N 1
ATOM 1543 C CA . ILE A 1 192 ? 16.627 -33.953 -4.397 1.00 72.31 192 ILE A CA 1
ATOM 1544 C C . ILE A 1 192 ? 16.475 -32.559 -5.027 1.00 72.31 192 ILE A C 1
ATOM 1546 O O . ILE A 1 192 ? 16.727 -32.392 -6.210 1.00 72.31 192 ILE A O 1
ATOM 1550 N N . VAL A 1 193 ? 16.044 -31.561 -4.250 1.00 67.56 193 VAL A N 1
ATOM 1551 C CA . VAL A 1 193 ? 15.765 -30.191 -4.735 1.00 67.56 193 VAL A CA 1
ATOM 1552 C C . VAL A 1 193 ? 16.962 -29.250 -4.517 1.00 67.56 193 VAL A C 1
ATOM 1554 O O . VAL A 1 193 ? 16.890 -28.071 -4.846 1.00 67.56 193 VAL A O 1
ATOM 1557 N N . SER A 1 194 ? 18.044 -29.753 -3.916 1.00 56.44 194 SER A N 1
ATOM 1558 C CA . SER A 1 194 ? 19.248 -28.972 -3.596 1.00 56.44 194 SER A CA 1
ATOM 1559 C C . SER A 1 194 ? 20.392 -29.154 -4.612 1.00 56.44 194 SER A C 1
ATOM 1561 O O . SER A 1 194 ? 21.452 -28.572 -4.390 1.00 56.44 194 SER A O 1
ATOM 1563 N N . ASP A 1 195 ? 20.170 -29.932 -5.681 1.00 40.75 195 ASP A N 1
ATOM 1564 C CA . ASP A 1 195 ? 20.959 -29.934 -6.932 1.00 40.75 195 ASP A CA 1
ATOM 1565 C C . ASP A 1 195 ? 20.346 -28.939 -7.935 1.00 40.75 195 ASP A C 1
ATOM 1567 O O . ASP A 1 195 ? 21.116 -28.267 -8.659 1.00 40.75 195 ASP A O 1
#